Protein AF-A0A6A6JYK2-F1 (afdb_monomer)

Foldseek 3Di:
DDPPDFPLFAPVNLLVVVCVVVVHWDKDFDLVQWDCDPNFIKGQIFTWDDDPGDIDTHDGDIGGPLPDQEDAQADDDDPDPSLLVSLVSVQPHLHQYQARSVCCNVQPWQCVLVVVVVFFADDDCVPPPPVVCVVVVDDDDDGDDAPPLQQKKKFKAFLLATPDIWGWADDDPPDSDSDVVVPTATEDDDDDPLRRVVSNVSSVVCNVNRQGIWIWIAGPSHTRTIGRRRDDDQSRRCVHPVDSVSNVRVVRSVVCSVVRDD

Secondary structure (DSSP, 8-state):
--S---TTT-HHHHHHHHHHHTT---EEEEEEEEEEETTEEEEEEEEEEE-SS-EEEEEEEEEEGGG-SEEE--PPSP--HHHHHHHHHHTT--SEEES-HHHHHHS-TTTGGGG-TTTB-----TTTHHHHHHHH-S----------GGG-EEEEEE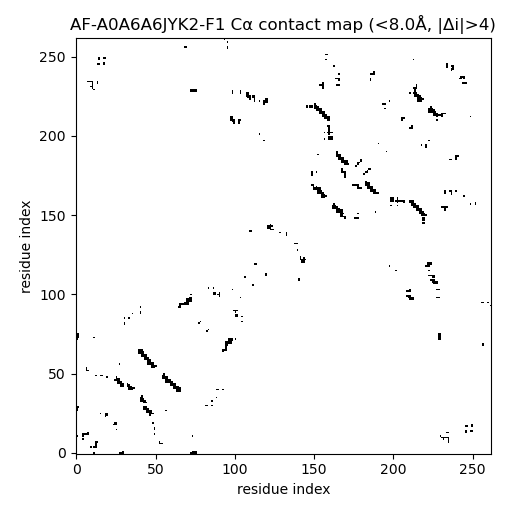TTEEEEEEEEE--STT-----GGGT-EEEE----HHHHHHHHHHHHHHHHHT--EEEEEEETTEEEEEE-SS---HHHHHHHHT--HHHHHHHHHHHHHHT---

Radius of gyration: 19.22 Å; Cα contacts (8 Å, |Δi|>4): 461; chains: 1; bounding box: 53×47×49 Å

Nearest PDB structures (foldseek):
  1gsa-assembly1_A  TM=9.017E-01  e=9.365E-20  Escherichia coli B
  1glv-assembly1_A  TM=8.693E-01  e=5.027E-17  Escherichia coli
  2glt-assembly1_A  TM=8.416E-01  e=3.345E-17  Escherichia coli B
  3vpc-assembly1_D  TM=7.225E-01  e=1.657E-08  Sulfurisphaera tokodaii
  5k2m-assembly1_A  TM=7.134E-01  e=3.223E-07  Thermococcus kodakarensis KOD1

pLDDT: mean 89.99, std 9.55, range [54.22, 98.5]

InterPro domains:
  IPR004215 Prokaryotic glutathione synthetase, N-terminal [PF02951] (4-105)
  IPR004218 Prokaryotic glutathione synthetase, ATP-binding [PF02955] (122-241)
  IPR016185 Pre-ATP-grasp domain superfamily [SSF52440] (4-107)

Organism: Hevea brasiliensis (NCBI:txid3981)

Structure (mmCIF, N/CA/C/O backbone):
data_AF-A0A6A6JYK2-F1
#
_entry.id   AF-A0A6A6JYK2-F1
#
loop_
_atom_site.group_PDB
_atom_site.id
_atom_site.type_symbol
_atom_site.label_atom_id
_atom_site.label_alt_id
_atom_site.label_comp_id
_atom_site.label_asym_id
_atom_site.label_entity_id
_atom_site.label_seq_id
_atom_site.pdbx_PDB_ins_code
_atom_site.Cartn_x
_atom_site.Cartn_y
_atom_site.Cartn_z
_atom_site.occupancy
_atom_site.B_iso_or_equiv
_atom_site.auth_seq_id
_atom_site.auth_comp_id
_atom_site.auth_asym_id
_atom_site.auth_atom_id
_atom_site.pdbx_PDB_model_num
ATOM 1 N N . MET A 1 1 ? 1.640 -1.272 12.202 1.00 63.28 1 MET A N 1
ATOM 2 C CA . MET A 1 1 ? 2.715 -0.284 11.988 1.00 63.28 1 MET A CA 1
ATOM 3 C C . MET A 1 1 ? 3.833 -0.633 12.953 1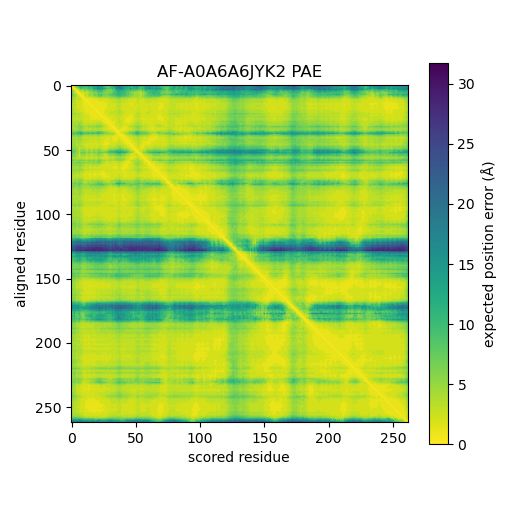.00 63.28 1 MET A C 1
ATOM 5 O O . MET A 1 1 ? 3.521 -1.081 14.053 1.00 63.28 1 MET A O 1
ATOM 9 N N . ASP A 1 2 ? 5.087 -0.516 12.528 1.00 63.19 2 ASP A N 1
ATOM 10 C CA . ASP A 1 2 ? 6.240 -0.910 13.350 1.00 63.19 2 ASP A CA 1
ATOM 11 C C . ASP A 1 2 ? 6.608 0.182 14.364 1.00 63.19 2 ASP A C 1
ATOM 13 O O . ASP A 1 2 ? 6.051 1.276 14.326 1.00 63.19 2 ASP A O 1
ATOM 17 N N . GLU A 1 3 ? 7.510 -0.118 15.300 1.00 57.09 3 GLU A N 1
ATOM 18 C CA . GLU A 1 3 ? 7.912 0.819 16.364 1.00 57.09 3 GLU A CA 1
ATOM 19 C C . GLU A 1 3 ? 8.820 1.946 15.856 1.00 57.09 3 GLU A C 1
ATOM 21 O O . GLU A 1 3 ? 8.802 3.045 16.404 1.00 57.09 3 GLU A O 1
ATOM 26 N N . ASP A 1 4 ? 9.544 1.701 14.764 1.00 66.12 4 ASP A N 1
ATOM 27 C CA . ASP A 1 4 ? 10.590 2.588 14.248 1.00 66.12 4 ASP A CA 1
ATOM 28 C C . ASP A 1 4 ? 10.064 3.591 13.208 1.00 66.12 4 ASP A C 1
ATOM 30 O O . ASP A 1 4 ? 10.704 3.849 12.188 1.00 66.12 4 ASP A O 1
ATOM 34 N N . VAL A 1 5 ? 8.868 4.145 13.431 1.00 72.44 5 VAL A N 1
ATOM 35 C CA . VAL A 1 5 ? 8.308 5.167 12.538 1.00 72.44 5 VAL A CA 1
ATOM 36 C C . VAL A 1 5 ? 9.005 6.503 12.753 1.00 72.44 5 VAL A C 1
ATOM 38 O O . VAL A 1 5 ? 9.006 7.054 13.854 1.00 72.44 5 VAL A O 1
ATOM 41 N N . VAL A 1 6 ? 9.547 7.059 11.672 1.00 75.88 6 VAL A N 1
ATOM 42 C CA . VAL A 1 6 ? 10.286 8.318 11.685 1.00 75.88 6 VAL A CA 1
ATOM 43 C C . VAL A 1 6 ? 9.441 9.429 11.063 1.00 75.88 6 VAL A C 1
ATOM 45 O O . VAL A 1 6 ? 9.070 9.397 9.883 1.00 75.88 6 VAL A O 1
ATOM 48 N N . VAL A 1 7 ? 9.165 10.461 11.864 1.00 79.38 7 VAL A N 1
ATOM 49 C CA . VAL A 1 7 ? 8.480 11.679 11.407 1.00 79.38 7 VAL A CA 1
ATOM 50 C C . VAL A 1 7 ? 9.254 12.301 10.243 1.00 79.38 7 VAL A C 1
ATOM 52 O O . VAL A 1 7 ? 10.481 12.394 10.259 1.00 79.38 7 VAL A O 1
ATOM 55 N N . GLY A 1 8 ? 8.533 12.665 9.183 1.00 77.25 8 GLY A N 1
ATOM 56 C CA . GLY A 1 8 ? 9.126 13.229 7.968 1.00 77.25 8 GLY A CA 1
ATOM 57 C C . GLY A 1 8 ? 9.812 12.223 7.036 1.00 77.25 8 GLY A C 1
ATOM 58 O O . GLY A 1 8 ? 10.351 12.646 6.016 1.00 77.25 8 GLY A O 1
ATOM 59 N N . ARG A 1 9 ? 9.787 10.914 7.331 1.00 80.50 9 ARG A N 1
ATOM 60 C CA . ARG A 1 9 ? 10.281 9.862 6.414 1.00 80.50 9 ARG A CA 1
ATOM 61 C C . ARG A 1 9 ? 9.245 8.789 6.095 1.00 80.50 9 ARG A C 1
ATOM 63 O O . ARG A 1 9 ? 9.305 8.185 5.028 1.00 80.50 9 ARG A O 1
ATOM 70 N N . ASP A 1 10 ? 8.280 8.574 6.982 1.00 86.00 10 ASP A N 1
ATOM 71 C CA . ASP A 1 10 ? 7.289 7.515 6.831 1.00 86.00 10 ASP A CA 1
ATOM 72 C C . ASP A 1 10 ? 5.945 8.014 6.298 1.00 86.00 10 ASP A C 1
ATOM 74 O O . ASP A 1 10 ? 5.303 8.896 6.870 1.00 86.00 10 ASP A O 1
ATOM 78 N N . ALA A 1 11 ? 5.458 7.370 5.233 1.00 89.88 11 ALA A N 1
ATOM 79 C CA . ALA A 1 11 ? 4.144 7.655 4.650 1.00 89.88 11 ALA A CA 1
ATOM 80 C C . ALA A 1 11 ? 2.997 7.454 5.655 1.00 89.88 11 ALA A C 1
ATOM 82 O O . ALA A 1 11 ? 2.002 8.170 5.599 1.00 89.88 11 ALA A O 1
ATOM 83 N N . SER A 1 12 ? 3.158 6.530 6.610 1.00 91.69 12 SER A N 1
ATOM 84 C CA . SER A 1 12 ? 2.193 6.328 7.694 1.00 91.69 12 SER A CA 1
ATOM 85 C C . SER A 1 12 ? 1.997 7.606 8.519 1.00 91.69 12 SER A C 1
ATOM 87 O O . SER A 1 12 ? 0.866 7.922 8.865 1.00 91.69 12 SER A O 1
ATOM 89 N N . VAL A 1 13 ? 3.064 8.375 8.776 1.00 92.25 13 VAL A N 1
ATOM 90 C CA . VAL A 1 13 ? 2.980 9.634 9.537 1.00 92.25 13 VAL A CA 1
ATOM 91 C C . VAL A 1 13 ? 2.165 10.667 8.773 1.00 92.25 13 VAL A C 1
ATOM 93 O O . VAL A 1 13 ? 1.263 11.254 9.353 1.00 92.25 13 VAL A O 1
ATOM 96 N N . LYS A 1 14 ? 2.408 10.829 7.465 1.00 93.38 14 LYS A N 1
ATOM 97 C CA . LYS A 1 14 ? 1.640 11.762 6.622 1.00 93.38 14 LYS A CA 1
ATOM 98 C C . LYS A 1 14 ? 0.152 11.428 6.592 1.00 93.38 14 LYS A C 1
ATOM 100 O O . LYS A 1 14 ? -0.687 12.318 6.684 1.00 93.38 14 LYS A O 1
ATOM 105 N N . LEU A 1 15 ? -0.178 10.139 6.511 1.00 95.38 15 LEU A N 1
ATOM 106 C CA . LEU A 1 15 ? -1.564 9.687 6.591 1.00 95.38 15 LEU A CA 1
ATOM 107 C C . LEU A 1 15 ? -2.175 9.992 7.967 1.00 95.38 15 LEU A C 1
ATOM 109 O O . LEU A 1 15 ? -3.304 10.461 8.021 1.00 95.38 15 LEU A O 1
ATOM 113 N N . ILE A 1 16 ? -1.450 9.782 9.068 1.00 95.06 16 ILE A N 1
ATOM 114 C CA . ILE A 1 16 ? -1.945 10.109 10.415 1.00 95.06 16 ILE A CA 1
ATOM 115 C C . ILE A 1 16 ? -2.146 11.622 10.575 1.00 95.06 16 ILE A C 1
ATOM 117 O O . ILE A 1 16 ? -3.206 12.039 11.027 1.00 95.06 16 ILE A O 1
ATOM 121 N N . GLU A 1 17 ? -1.174 12.446 10.176 1.00 94.56 17 GLU A N 1
ATOM 122 C CA . GLU A 1 17 ? -1.260 13.914 10.242 1.00 94.56 17 GLU A CA 1
ATOM 123 C C . GLU A 1 17 ? -2.510 14.435 9.526 1.00 94.56 17 GLU A C 1
ATOM 125 O O . GLU A 1 17 ? -3.267 15.235 10.080 1.00 94.56 17 GLU A O 1
ATOM 130 N N . GLU A 1 18 ? -2.758 13.947 8.310 1.00 96.75 18 GLU A N 1
ATOM 131 C CA . GLU A 1 18 ? -3.931 14.332 7.531 1.00 96.75 18 GLU A CA 1
ATOM 132 C C . GLU A 1 18 ? -5.237 13.855 8.179 1.00 96.75 18 GLU A C 1
ATOM 134 O O . GLU A 1 18 ? -6.211 14.607 8.200 1.00 96.75 18 GLU A O 1
ATOM 139 N N . ALA A 1 19 ? -5.255 12.659 8.777 1.00 96.94 19 ALA A N 1
ATOM 140 C CA . ALA A 1 19 ? -6.408 12.163 9.525 1.00 96.94 19 ALA A CA 1
ATOM 141 C C . ALA A 1 19 ? -6.756 13.090 10.699 1.00 96.94 19 ALA A C 1
ATOM 143 O O . ALA A 1 19 ? -7.901 13.513 10.861 1.00 96.94 19 ALA A O 1
ATOM 144 N N . GLN A 1 20 ? -5.742 13.468 11.483 1.00 95.00 20 GLN A N 1
ATOM 145 C CA . GLN A 1 20 ? -5.906 14.356 12.633 1.00 95.00 20 GLN A CA 1
ATOM 146 C C . GLN A 1 20 ? -6.347 15.756 12.203 1.00 95.00 20 GLN A C 1
ATOM 148 O O . GLN A 1 20 ? -7.203 16.359 12.847 1.00 95.00 20 GLN A O 1
ATOM 153 N N . ARG A 1 21 ? -5.834 16.258 11.072 1.00 96.12 21 ARG A N 1
ATOM 154 C CA . ARG A 1 21 ? -6.269 17.533 10.481 1.00 96.12 21 ARG A CA 1
ATOM 155 C C . ARG A 1 21 ? -7.752 17.520 10.089 1.00 96.12 21 ARG A C 1
ATOM 157 O O . ARG A 1 21 ? -8.391 18.572 10.107 1.00 96.12 21 ARG A O 1
ATOM 164 N N . ARG A 1 22 ? -8.296 16.355 9.726 1.00 97.38 22 ARG A N 1
ATOM 165 C CA . ARG A 1 22 ? -9.722 16.151 9.415 1.00 97.38 22 ARG A CA 1
ATOM 166 C C . ARG A 1 22 ? -10.593 15.915 10.650 1.00 97.38 22 ARG A C 1
ATOM 168 O O . ARG A 1 22 ? -11.811 15.905 10.522 1.00 97.38 22 ARG A O 1
ATOM 175 N N . GLY A 1 23 ? -9.990 15.795 11.833 1.00 96.31 23 GLY A N 1
ATOM 176 C CA . GLY A 1 23 ? -10.695 15.556 13.092 1.00 96.31 23 GLY A CA 1
ATOM 177 C C . GLY A 1 23 ? -10.941 14.081 13.405 1.00 96.31 23 GLY A C 1
ATOM 178 O O . GLY A 1 23 ? -11.708 13.794 14.318 1.00 96.31 23 GLY A O 1
ATOM 179 N N . HIS A 1 24 ? -10.298 13.157 12.684 1.00 96.56 24 HIS A N 1
ATOM 180 C CA . HIS A 1 24 ? -10.400 11.727 12.970 1.00 96.56 24 HIS A CA 1
ATOM 181 C C . HIS A 1 24 ? -9.618 11.362 14.229 1.00 96.56 24 HIS A C 1
ATOM 183 O O . HIS A 1 24 ? -8.492 11.827 14.443 1.00 96.56 24 HIS A O 1
ATOM 189 N N . GLU A 1 25 ? -10.193 10.476 15.037 1.00 95.25 25 GLU A N 1
ATOM 190 C CA . GLU A 1 25 ? -9.465 9.812 16.110 1.00 95.25 25 GLU A CA 1
ATOM 191 C C . GLU A 1 25 ? -8.613 8.692 15.521 1.00 95.25 25 GLU A C 1
ATOM 193 O O . GLU A 1 25 ? -9.071 7.891 14.706 1.00 95.25 25 GLU A O 1
ATOM 198 N N . VAL A 1 26 ? -7.344 8.649 15.914 1.00 95.50 26 VAL A N 1
ATOM 199 C CA . VAL A 1 26 ? -6.397 7.682 15.371 1.00 95.50 26 VAL A CA 1
ATOM 200 C C . VAL A 1 26 ? -5.826 6.859 16.510 1.00 95.50 26 VAL A C 1
ATOM 202 O O . VAL A 1 26 ? -5.353 7.392 17.519 1.00 95.50 26 VAL A O 1
ATOM 205 N N . PHE A 1 27 ? -5.834 5.547 16.307 1.00 95.00 27 PHE A N 1
ATOM 206 C CA . PHE A 1 27 ? -5.298 4.574 17.243 1.00 95.00 27 PHE A CA 1
ATOM 207 C C . PHE A 1 27 ? -4.162 3.786 16.597 1.00 95.00 27 PHE A C 1
ATOM 209 O O . PHE A 1 27 ? -4.187 3.454 15.411 1.00 95.00 27 PHE A O 1
ATOM 216 N N . PHE A 1 28 ? -3.165 3.456 17.404 1.00 93.31 28 PHE A N 1
ATOM 217 C CA . PHE A 1 28 ? -2.067 2.577 17.051 1.00 93.31 28 PHE A CA 1
ATOM 218 C C . PHE A 1 28 ? -2.166 1.290 17.862 1.00 93.31 28 PHE A C 1
ATOM 220 O O . PHE A 1 28 ? -2.292 1.332 19.083 1.00 93.31 28 PHE A O 1
ATOM 227 N N . TYR A 1 29 ? -2.040 0.149 17.194 1.00 92.44 29 TYR A N 1
ATOM 228 C CA . TYR A 1 29 ? -1.908 -1.149 17.844 1.00 92.44 29 TYR A CA 1
ATOM 229 C C . TYR A 1 29 ? -0.848 -1.996 17.136 1.00 92.44 29 TYR A C 1
ATOM 231 O O . TYR A 1 29 ? -0.464 -1.736 15.988 1.00 92.44 29 TYR A O 1
ATOM 239 N N . ARG A 1 30 ? -0.383 -3.035 17.832 1.00 90.44 30 ARG A N 1
ATOM 240 C CA . ARG A 1 30 ? 0.568 -4.022 17.306 1.00 90.44 30 ARG A CA 1
ATOM 241 C C . ARG A 1 30 ? -0.131 -5.367 17.108 1.00 90.44 30 ARG A C 1
ATOM 243 O O . ARG A 1 30 ? -0.978 -5.708 17.933 1.00 90.44 30 ARG A O 1
ATOM 250 N N . PRO A 1 31 ? 0.266 -6.183 16.113 1.00 89.88 31 PRO A N 1
ATOM 251 C CA . PRO A 1 31 ? -0.266 -7.538 15.954 1.00 89.88 31 PRO A CA 1
ATOM 252 C C . PRO A 1 31 ? -0.161 -8.390 17.228 1.00 89.88 31 PRO A C 1
ATOM 254 O O . PRO A 1 31 ? -1.080 -9.129 17.555 1.00 89.88 31 PRO A O 1
ATOM 257 N N . ALA A 1 32 ? 0.921 -8.233 18.000 1.00 89.56 32 ALA A N 1
ATOM 258 C CA . ALA A 1 32 ? 1.111 -8.919 19.282 1.00 89.56 32 ALA A CA 1
ATOM 259 C C . ALA A 1 32 ? 0.090 -8.524 20.371 1.00 89.56 32 ALA A C 1
ATOM 261 O O . ALA A 1 32 ? -0.059 -9.245 21.352 1.00 89.56 32 ALA A O 1
ATOM 262 N N . GLY A 1 33 ? -0.602 -7.393 20.208 1.00 89.75 33 GLY A N 1
ATOM 263 C CA . GLY A 1 33 ? -1.668 -6.932 21.097 1.00 89.75 33 GLY A CA 1
ATOM 264 C C . GLY A 1 33 ? -3.069 -7.379 20.671 1.00 89.75 33 GLY A C 1
ATOM 265 O O . GLY A 1 33 ? -4.032 -6.990 21.328 1.00 89.75 33 GLY A O 1
ATOM 266 N N . LEU A 1 34 ? -3.204 -8.147 19.581 1.00 93.75 34 LEU A N 1
ATOM 267 C CA . LEU A 1 34 ? -4.487 -8.679 19.124 1.00 93.75 34 LEU A CA 1
ATOM 268 C C . LEU A 1 34 ? -4.934 -9.860 19.984 1.00 93.75 34 LEU A C 1
ATOM 270 O O . LEU A 1 34 ? -4.164 -10.783 20.250 1.00 93.75 34 LEU A O 1
ATOM 274 N N . ALA A 1 35 ? -6.213 -9.877 20.342 1.00 94.44 35 ALA A N 1
ATOM 275 C CA . ALA A 1 35 ? -6.840 -11.021 20.984 1.00 94.44 35 ALA A CA 1
ATOM 276 C C . ALA A 1 35 ? -8.273 -11.203 20.483 1.00 94.44 35 ALA A C 1
ATOM 278 O O . ALA A 1 35 ? -9.012 -10.239 20.310 1.00 94.44 35 ALA A O 1
ATOM 279 N N . PHE A 1 36 ? -8.684 -12.455 20.292 1.00 93.38 36 PHE A N 1
ATOM 280 C CA . PHE A 1 36 ? -10.085 -12.795 20.066 1.00 93.38 36 PHE A CA 1
ATOM 281 C C . PHE A 1 36 ? -10.694 -13.251 21.392 1.00 93.38 36 PHE A C 1
ATOM 283 O O . PHE A 1 36 ? -10.233 -14.221 21.994 1.00 93.38 36 PHE A O 1
ATOM 290 N N . SER A 1 37 ? -11.694 -12.531 21.887 1.00 89.62 37 SER A N 1
ATOM 291 C CA . SER A 1 37 ? -12.247 -12.717 23.227 1.00 89.62 37 SER A CA 1
ATOM 292 C C . SER A 1 37 ? -13.754 -12.516 23.179 1.00 89.62 37 SER A C 1
ATOM 294 O O . SER A 1 37 ? -14.223 -11.509 22.669 1.00 89.62 37 SER A O 1
ATOM 296 N N . CYS A 1 38 ? -14.515 -13.490 23.686 1.00 87.81 38 CYS A N 1
ATOM 297 C CA . CYS A 1 38 ? -15.982 -13.427 23.751 1.00 87.81 38 CYS A CA 1
ATOM 298 C C . CYS A 1 38 ? -16.684 -13.139 22.406 1.00 87.81 38 CYS A C 1
ATOM 300 O O . CYS A 1 38 ? -17.754 -12.547 22.391 1.00 87.81 38 CYS A O 1
ATOM 302 N N . GLY A 1 39 ? -16.108 -13.585 21.283 1.00 90.00 39 GLY A N 1
ATOM 303 C CA . GLY A 1 39 ? -16.674 -13.355 19.947 1.00 90.00 39 GLY A CA 1
ATOM 304 C C . GLY A 1 39 ? -16.212 -12.060 19.276 1.00 90.00 39 GLY A C 1
ATOM 305 O O . GLY A 1 39 ? -16.522 -11.850 18.107 1.00 90.00 39 GLY A O 1
ATOM 306 N N . GLU A 1 40 ? -15.430 -11.236 19.970 1.00 94.56 40 GLU A N 1
ATOM 307 C CA . GLU A 1 40 ? -14.945 -9.951 19.478 1.00 94.56 40 GLU A CA 1
ATOM 308 C C . GLU A 1 40 ? -13.432 -9.974 19.272 1.00 94.56 40 GLU A C 1
ATOM 310 O O . GLU A 1 40 ? -12.677 -10.566 20.053 1.00 94.56 40 GLU A O 1
ATOM 315 N N . LEU A 1 41 ? -12.976 -9.300 18.216 1.00 96.81 41 LEU A N 1
ATOM 316 C CA . LEU A 1 41 ? -11.560 -9.047 18.005 1.00 96.81 41 LEU A CA 1
ATOM 317 C C . LEU A 1 41 ? -11.196 -7.711 18.650 1.00 96.81 41 LEU A C 1
ATOM 319 O O . LEU A 1 41 ? -11.677 -6.654 18.244 1.00 96.81 41 LEU A O 1
ATOM 323 N N . VAL A 1 42 ? -10.322 -7.774 19.644 1.00 96.88 42 VAL A N 1
ATOM 324 C CA . VAL A 1 42 ? -9.847 -6.619 20.401 1.00 96.88 42 VAL A CA 1
ATOM 325 C C . VAL A 1 42 ? -8.354 -6.415 20.186 1.00 96.88 42 VAL A C 1
ATOM 327 O O . VAL A 1 42 ? -7.621 -7.360 19.880 1.00 96.88 42 VAL A O 1
ATOM 330 N N . ALA A 1 43 ? -7.894 -5.190 20.410 1.00 95.75 43 ALA A N 1
ATOM 331 C CA . ALA A 1 43 ? -6.480 -4.864 20.452 1.00 95.75 43 ALA A CA 1
ATOM 332 C C . ALA A 1 43 ? -6.137 -4.052 21.698 1.00 95.75 43 ALA A C 1
ATOM 334 O O . ALA A 1 43 ? -6.900 -3.186 22.127 1.00 95.75 43 ALA A O 1
ATOM 335 N N . GLU A 1 44 ? -4.955 -4.293 22.250 1.00 95.50 44 GLU A N 1
ATOM 336 C CA . GLU A 1 44 ? -4.287 -3.291 23.069 1.00 95.50 44 GLU A CA 1
ATOM 337 C C . GLU A 1 44 ? -3.786 -2.161 22.156 1.00 95.50 44 GLU A C 1
ATOM 339 O O . GLU A 1 44 ? -2.933 -2.380 21.290 1.00 95.50 44 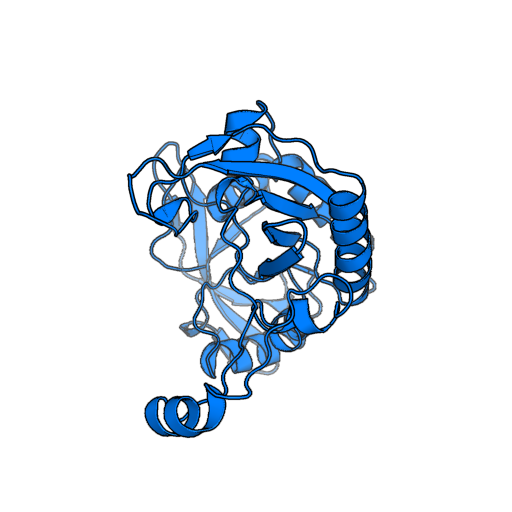GLU A O 1
ATOM 344 N N . ALA A 1 45 ? -4.353 -0.969 22.327 1.00 94.50 45 ALA A N 1
ATOM 345 C CA . ALA A 1 45 ? -4.154 0.174 21.451 1.00 94.50 45 ALA A CA 1
ATOM 346 C C . ALA A 1 45 ? -3.793 1.443 22.234 1.00 94.50 45 ALA A C 1
ATOM 348 O O . ALA A 1 45 ? -3.993 1.540 23.446 1.00 94.50 45 ALA A O 1
ATOM 349 N N . PHE A 1 46 ? -3.253 2.417 21.513 1.00 94.62 46 PHE A N 1
ATOM 350 C CA . PHE A 1 46 ? -2.831 3.715 22.023 1.00 94.62 46 PHE A CA 1
ATOM 351 C C . PHE A 1 46 ? -3.394 4.811 21.128 1.00 94.62 46 PHE A C 1
ATOM 353 O O . PHE A 1 46 ? -3.333 4.692 19.904 1.00 94.62 46 PHE A O 1
ATOM 360 N N . SER A 1 47 ? -3.868 5.901 21.716 1.00 94.12 47 SER A N 1
ATOM 361 C CA . SER A 1 47 ? -4.149 7.127 20.970 1.00 94.12 47 SER A CA 1
ATOM 362 C C . SER A 1 47 ? -2.842 7.693 20.423 1.00 94.12 47 SER A C 1
ATOM 364 O O . SER A 1 47 ? -1.856 7.802 21.156 1.00 94.12 47 SER A O 1
ATOM 366 N N . ILE A 1 48 ? -2.813 8.071 19.147 1.00 92.31 48 ILE A N 1
ATOM 367 C CA . ILE A 1 48 ? -1.615 8.641 18.520 1.00 92.31 48 ILE A CA 1
ATOM 368 C C . ILE A 1 48 ? -1.761 10.149 18.328 1.00 92.31 48 ILE A C 1
ATOM 370 O O . ILE A 1 48 ? -2.819 10.644 17.940 1.00 92.31 48 ILE A O 1
ATOM 374 N N . ARG A 1 49 ? -0.690 10.906 18.577 1.00 89.56 49 ARG A N 1
ATOM 375 C CA . ARG A 1 49 ? -0.598 12.316 18.172 1.00 89.56 49 ARG A CA 1
ATOM 376 C C . ARG A 1 49 ? 0.726 12.587 17.493 1.00 89.56 49 ARG A C 1
ATOM 378 O O . ARG A 1 49 ? 1.774 12.225 18.026 1.00 89.56 49 ARG A O 1
ATOM 385 N N . VAL A 1 50 ? 0.664 13.237 16.337 1.00 88.81 50 VAL A N 1
ATOM 386 C CA . VAL A 1 50 ? 1.847 13.694 15.612 1.00 88.81 50 VAL A CA 1
ATOM 387 C C . VAL A 1 50 ? 2.056 15.179 15.903 1.00 88.81 50 VAL A C 1
ATOM 389 O O . VAL A 1 50 ? 1.184 16.009 15.650 1.00 88.81 50 VAL A O 1
ATOM 392 N N . GLY A 1 51 ? 3.197 15.499 16.509 1.00 81.88 51 GLY A N 1
ATOM 393 C CA . GLY A 1 51 ? 3.722 16.857 16.633 1.00 81.88 51 GLY A CA 1
ATOM 394 C C . GLY A 1 51 ? 4.699 17.174 15.498 1.00 81.88 51 GLY A C 1
ATOM 395 O O . GLY A 1 51 ? 4.910 16.356 14.611 1.00 81.88 51 GLY A O 1
ATOM 396 N N . ALA A 1 52 ? 5.333 18.349 15.542 1.00 79.12 52 ALA A N 1
ATOM 397 C CA . ALA A 1 52 ? 6.225 18.806 14.468 1.00 79.12 52 ALA A CA 1
ATOM 398 C C . ALA A 1 52 ? 7.376 17.827 14.157 1.00 79.12 52 ALA A C 1
ATOM 400 O O . ALA A 1 52 ? 7.628 17.537 12.993 1.00 79.12 52 ALA A O 1
ATOM 401 N N . ASP A 1 53 ? 8.023 17.286 15.196 1.00 78.81 53 ASP A N 1
ATOM 402 C CA . ASP A 1 53 ? 9.199 16.409 15.069 1.00 78.81 53 ASP A CA 1
ATOM 403 C C . ASP A 1 53 ? 9.048 15.090 15.844 1.00 78.81 53 ASP A C 1
ATOM 405 O O . ASP A 1 53 ? 10.016 14.355 16.045 1.00 78.81 53 ASP A O 1
ATOM 409 N N . SER A 1 54 ? 7.848 14.787 16.345 1.00 83.88 54 SER A N 1
ATOM 410 C CA . SER A 1 54 ? 7.631 13.619 17.197 1.00 83.88 54 SER A CA 1
ATOM 411 C C . SER A 1 54 ? 6.263 12.985 17.002 1.00 83.88 54 SER A C 1
ATOM 413 O O . SER A 1 54 ? 5.285 13.627 16.630 1.00 83.88 54 SER A O 1
ATOM 415 N N . LEU A 1 55 ? 6.211 11.688 17.277 1.00 87.56 55 LEU A N 1
ATOM 416 C CA . LEU A 1 55 ? 5.001 10.885 17.296 1.00 87.56 55 LEU A CA 1
ATOM 417 C C . LEU A 1 55 ? 4.870 10.320 18.707 1.00 87.56 55 LEU A C 1
ATOM 419 O O . LEU A 1 55 ? 5.759 9.619 19.187 1.00 87.56 55 LEU A O 1
ATOM 423 N N . GLY A 1 56 ? 3.785 10.680 19.388 1.00 89.56 56 GLY A N 1
ATOM 424 C CA . GLY A 1 56 ? 3.499 10.249 20.750 1.00 89.56 56 GLY A CA 1
ATOM 425 C C . GLY A 1 56 ? 2.368 9.228 20.793 1.00 89.56 56 GLY A C 1
ATOM 426 O O . GLY A 1 56 ? 1.361 9.382 20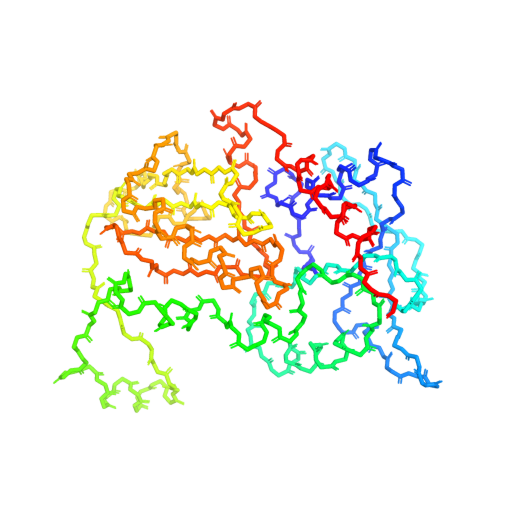.098 1.00 89.56 56 GLY A O 1
ATOM 427 N N . LEU A 1 57 ? 2.537 8.208 21.635 1.00 91.06 57 LEU A N 1
ATOM 428 C CA . LEU A 1 57 ? 1.506 7.234 21.985 1.00 91.06 57 LEU A CA 1
ATOM 429 C C . LEU A 1 57 ? 0.984 7.543 23.391 1.00 91.06 57 LEU A C 1
ATOM 431 O O . LEU A 1 57 ? 1.769 7.695 24.328 1.00 91.06 57 LEU A O 1
ATOM 435 N N . TYR A 1 58 ? -0.334 7.626 23.529 1.00 89.75 58 TYR A N 1
ATOM 436 C CA . TYR A 1 58 ? -1.031 8.025 24.751 1.00 89.75 58 TYR A CA 1
ATOM 437 C C . TYR A 1 58 ? -2.170 7.053 25.065 1.00 89.75 58 TYR A C 1
ATOM 439 O O . TYR A 1 58 ? -2.521 6.217 24.235 1.00 89.75 58 TYR A O 1
ATOM 447 N N . ASP A 1 59 ? -2.741 7.180 26.264 1.00 91.19 59 ASP A N 1
ATOM 448 C CA . ASP A 1 59 ? -4.031 6.588 26.642 1.00 91.19 59 ASP A CA 1
ATOM 449 C C . ASP A 1 59 ? -4.173 5.109 26.256 1.00 91.19 59 ASP A C 1
ATOM 451 O O . ASP A 1 59 ? -5.049 4.714 25.490 1.00 91.19 59 ASP A O 1
ATOM 455 N N . LYS A 1 60 ? -3.264 4.282 26.783 1.00 93.31 60 LYS A N 1
ATOM 456 C CA . LYS A 1 60 ? -3.268 2.837 26.552 1.00 93.31 60 LYS A CA 1
ATOM 457 C C . LYS A 1 60 ? -4.615 2.235 26.966 1.00 93.31 60 LYS A C 1
ATOM 459 O O . LYS A 1 60 ? -4.969 2.275 28.145 1.00 93.31 60 LYS A O 1
ATOM 464 N N . ALA A 1 61 ? -5.321 1.628 26.020 1.00 92.69 61 ALA A N 1
ATOM 465 C CA . ALA A 1 61 ? -6.650 1.073 26.235 1.00 92.69 61 ALA A CA 1
ATOM 466 C C . ALA A 1 61 ? -6.863 -0.225 25.447 1.00 92.69 61 ALA A C 1
ATOM 468 O O . ALA A 1 61 ? -6.141 -0.545 24.503 1.00 92.69 61 ALA A O 1
ATOM 469 N N . ARG A 1 62 ? -7.881 -0.987 25.850 1.00 94.69 62 ARG A N 1
ATOM 470 C CA . ARG A 1 62 ? -8.373 -2.135 25.086 1.00 94.69 62 ARG A CA 1
ATOM 471 C C . ARG A 1 62 ? -9.485 -1.649 24.163 1.00 94.69 62 ARG A C 1
ATOM 473 O O . ARG A 1 62 ? -10.501 -1.170 24.651 1.00 94.69 62 ARG A O 1
ATOM 480 N N . LEU A 1 63 ? -9.281 -1.792 22.860 1.00 95.06 63 LEU A N 1
ATOM 481 C CA . LEU A 1 63 ? -10.182 -1.312 21.818 1.00 95.06 63 LEU A CA 1
ATOM 482 C C . LEU A 1 63 ? -10.855 -2.490 21.110 1.00 95.06 63 LEU A C 1
ATOM 484 O O . LEU A 1 63 ? -10.175 -3.456 20.755 1.00 95.06 63 LEU A O 1
ATOM 488 N N . SER A 1 64 ? -12.167 -2.408 20.887 1.00 96.06 64 SER A N 1
ATOM 489 C CA . SER A 1 64 ? -12.875 -3.333 20.000 1.00 96.06 64 SER A CA 1
ATOM 490 C C . SER A 1 64 ? -12.628 -2.918 18.556 1.00 96.06 64 SER A C 1
ATOM 492 O O . SER A 1 64 ? -13.008 -1.828 18.136 1.00 96.06 64 SER A O 1
ATOM 494 N N . LEU A 1 65 ? -11.964 -3.772 17.776 1.00 96.31 65 LEU A N 1
ATOM 495 C CA . LEU A 1 65 ? -11.614 -3.417 16.400 1.00 96.31 65 LEU A CA 1
ATOM 496 C C . LEU A 1 65 ? -12.826 -3.394 15.471 1.00 96.31 65 LEU A C 1
ATOM 498 O O . LEU A 1 65 ? -12.735 -2.798 14.408 1.00 96.31 65 LEU A O 1
ATOM 502 N N . GLY A 1 66 ? -13.938 -4.028 15.854 1.00 95.62 66 GLY A N 1
ATOM 503 C CA . GLY A 1 66 ? -15.184 -4.008 15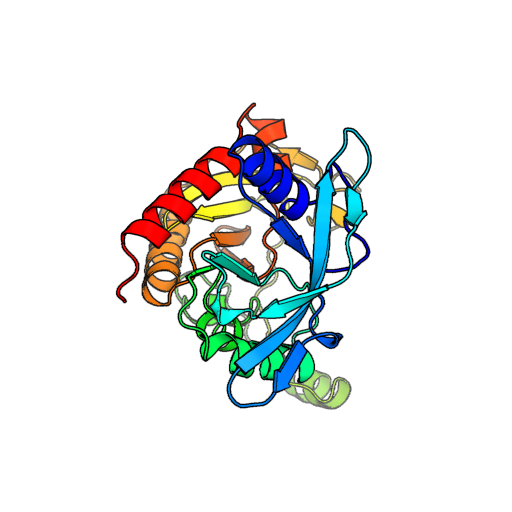.086 1.00 95.62 66 GLY A CA 1
ATOM 504 C C . GLY A 1 66 ? -15.958 -2.691 15.168 1.00 95.62 66 GLY A C 1
ATOM 505 O O . GLY A 1 66 ? -16.870 -2.497 14.374 1.00 95.62 66 GLY A O 1
ATOM 506 N N . GLU A 1 67 ? -15.601 -1.805 16.100 1.00 94.56 67 GLU A N 1
ATOM 507 C CA . GLU A 1 67 ? -16.237 -0.491 16.288 1.00 94.56 67 GLU A CA 1
ATOM 508 C C . GLU A 1 67 ? -15.553 0.622 15.481 1.00 94.56 67 GLU A C 1
ATOM 510 O O . GLU A 1 67 ? -16.022 1.755 15.465 1.00 94.56 67 GLU A O 1
ATOM 515 N N . LEU A 1 68 ? -14.435 0.311 14.822 1.00 96.25 68 LEU A N 1
ATOM 516 C CA . LEU A 1 68 ? -13.698 1.256 13.992 1.00 96.25 68 LEU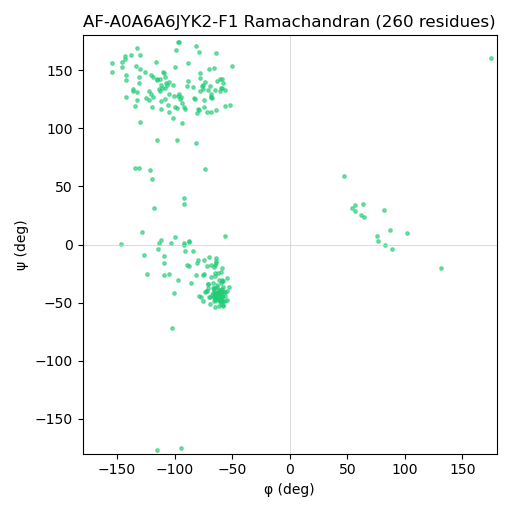 A CA 1
ATOM 517 C C . LEU A 1 68 ? -14.374 1.459 12.634 1.00 96.25 68 LEU A C 1
ATOM 519 O O . LEU A 1 68 ? -14.883 0.513 12.038 1.00 96.25 68 LEU A O 1
ATOM 523 N N . ASP A 1 69 ? -14.261 2.665 12.083 1.00 97.00 69 ASP A N 1
ATOM 524 C CA . ASP A 1 69 ? -14.703 2.945 10.714 1.00 97.00 69 ASP A CA 1
ATOM 525 C C . ASP A 1 69 ? -13.711 2.410 9.669 1.00 97.00 69 ASP A C 1
ATOM 527 O O . ASP A 1 69 ? -14.091 1.773 8.681 1.00 97.00 69 ASP A O 1
ATOM 531 N N . ILE A 1 70 ? -12.413 2.653 9.896 1.00 97.62 70 ILE A N 1
ATOM 532 C CA . ILE A 1 70 ? -11.322 2.317 8.974 1.00 97.62 70 ILE A CA 1
ATOM 533 C C . ILE A 1 70 ? -10.154 1.698 9.748 1.00 97.62 70 ILE A C 1
ATOM 535 O O . ILE A 1 70 ? -9.708 2.238 10.759 1.00 97.62 70 ILE A O 1
ATOM 539 N N . LEU A 1 71 ? -9.602 0.592 9.239 1.00 96.75 71 LEU A N 1
ATOM 540 C CA . LEU A 1 71 ? -8.424 -0.069 9.798 1.00 96.75 71 LEU A CA 1
ATOM 541 C C . LEU A 1 71 ? -7.331 -0.227 8.740 1.00 96.75 71 LEU A C 1
ATOM 543 O O . LEU A 1 71 ? -7.533 -0.832 7.688 1.00 96.75 71 LEU A O 1
ATOM 547 N N . PHE A 1 72 ? -6.130 0.258 9.056 1.00 95.62 72 PHE A N 1
ATOM 548 C CA . PHE A 1 72 ? -4.966 0.166 8.178 1.00 95.62 72 PHE A CA 1
ATOM 549 C C . PHE A 1 72 ? -4.076 -1.035 8.519 1.00 95.62 72 PHE A C 1
ATOM 551 O O . PHE A 1 72 ? -3.620 -1.178 9.656 1.00 95.62 72 PHE A O 1
ATOM 558 N N . VAL A 1 73 ? -3.725 -1.848 7.518 1.00 91.81 73 VAL A N 1
ATOM 559 C CA . VAL A 1 73 ? -2.716 -2.912 7.655 1.00 91.81 73 VAL A CA 1
ATOM 560 C C . VAL A 1 73 ? -1.373 -2.412 7.130 1.00 91.81 73 VAL A C 1
ATOM 562 O O . VAL A 1 73 ? -1.052 -2.541 5.957 1.00 91.81 73 VAL A O 1
ATOM 565 N N . ARG A 1 74 ? -0.582 -1.820 8.030 1.00 90.31 74 ARG A N 1
ATOM 566 C CA . ARG A 1 74 ? 0.715 -1.176 7.729 1.00 90.31 74 ARG A CA 1
ATOM 567 C C . ARG A 1 74 ? 1.892 -1.848 8.448 1.00 90.31 74 ARG A C 1
ATOM 569 O O . ARG A 1 74 ? 2.801 -1.168 8.915 1.00 90.31 74 ARG A O 1
ATOM 576 N N . GLN A 1 75 ? 1.814 -3.155 8.689 1.00 83.62 75 GLN A N 1
ATOM 577 C CA . GLN A 1 75 ? 2.947 -3.937 9.202 1.00 83.62 75 GLN A CA 1
ATOM 578 C C . GLN A 1 75 ? 3.992 -4.057 8.083 1.00 83.62 75 GLN A C 1
ATOM 580 O O . GLN A 1 75 ? 3.605 -4.339 6.948 1.00 83.62 75 GLN A O 1
ATOM 585 N N . ASN A 1 76 ? 5.275 -3.813 8.366 1.00 78.31 76 ASN A N 1
ATOM 586 C CA . ASN A 1 76 ? 6.315 -4.092 7.372 1.00 78.31 76 ASN A CA 1
ATOM 587 C C . ASN A 1 76 ? 6.633 -5.605 7.345 1.00 78.31 76 ASN A C 1
ATOM 589 O O . ASN A 1 76 ? 6.253 -6.329 8.267 1.00 78.31 76 ASN A O 1
ATOM 593 N N . PRO A 1 77 ? 7.332 -6.106 6.310 1.00 72.88 77 PRO A N 1
ATOM 594 C CA . PRO A 1 77 ? 7.832 -7.481 6.287 1.00 72.88 77 PRO A CA 1
ATOM 595 C C . PRO A 1 77 ? 8.610 -7.858 7.569 1.00 72.88 77 PRO A C 1
ATOM 597 O O . PRO A 1 77 ? 9.222 -6.981 8.182 1.00 72.88 77 PRO A O 1
ATOM 600 N N . PRO A 1 78 ? 8.655 -9.150 7.951 1.00 83.06 78 PRO A N 1
ATOM 601 C CA . PRO A 1 78 ? 8.460 -10.317 7.086 1.00 83.06 78 PRO A CA 1
ATOM 602 C C . PRO A 1 78 ? 7.005 -10.787 6.929 1.00 83.06 78 PRO A C 1
ATOM 604 O O . PRO A 1 78 ? 6.156 -10.584 7.789 1.00 83.06 78 PRO A O 1
ATOM 607 N N . PHE A 1 79 ? 6.740 -11.481 5.818 1.00 85.75 79 PHE A N 1
ATOM 608 C CA . PHE A 1 79 ? 5.513 -12.253 5.611 1.00 85.75 79 PHE A CA 1
ATOM 609 C C . PHE A 1 79 ? 5.656 -13.616 6.304 1.00 85.75 79 PHE A C 1
ATOM 611 O O . PHE A 1 79 ? 6.136 -14.580 5.710 1.00 85.75 79 PHE A O 1
ATOM 618 N N . ASP A 1 80 ? 5.309 -13.678 7.585 1.00 89.69 80 ASP A N 1
ATOM 619 C CA . ASP A 1 80 ? 5.442 -14.873 8.422 1.00 89.69 80 ASP A CA 1
ATOM 620 C C . ASP A 1 80 ? 4.080 -15.416 8.898 1.00 89.69 80 ASP A C 1
ATOM 622 O O . ASP A 1 80 ? 3.009 -14.920 8.537 1.00 89.69 80 ASP A O 1
ATOM 626 N N . MET A 1 81 ? 4.099 -16.466 9.724 1.00 91.12 81 MET A N 1
ATOM 627 C CA . MET A 1 81 ? 2.866 -17.045 10.264 1.00 91.12 81 MET A CA 1
ATOM 628 C C . MET A 1 81 ? 2.105 -16.088 11.188 1.00 91.12 81 MET A C 1
ATOM 630 O O . MET A 1 81 ? 0.881 -16.204 11.282 1.00 91.12 81 MET A O 1
ATOM 634 N N . GLN A 1 82 ? 2.780 -15.141 11.848 1.00 90.75 82 GLN A N 1
ATOM 635 C CA . GLN A 1 82 ? 2.112 -14.129 12.663 1.00 90.75 82 GLN A CA 1
ATOM 636 C C . GLN A 1 82 ? 1.347 -13.150 11.768 1.00 90.75 82 GLN A C 1
ATOM 638 O O . GLN A 1 82 ? 0.175 -12.874 12.037 1.00 90.75 82 GLN A O 1
ATOM 643 N N . TYR A 1 83 ? 1.964 -12.685 10.681 1.00 91.50 83 TYR A N 1
ATOM 644 C CA . TYR A 1 83 ? 1.326 -11.863 9.659 1.00 91.50 83 TYR A CA 1
ATOM 645 C C . TYR A 1 83 ? 0.114 -12.588 9.061 1.00 91.50 83 TYR A C 1
ATOM 647 O O . TYR A 1 83 ? -1.003 -12.070 9.094 1.00 91.50 83 TYR A O 1
ATOM 655 N N . VAL A 1 84 ? 0.293 -13.832 8.601 1.00 93.50 84 VAL A N 1
ATOM 656 C CA . VAL A 1 84 ? -0.791 -14.638 8.017 1.00 93.50 84 VAL A CA 1
ATOM 657 C C . VAL A 1 84 ? -1.942 -14.809 9.010 1.00 93.50 84 VAL A C 1
ATOM 659 O O . VAL A 1 84 ? -3.091 -14.527 8.669 1.00 93.50 84 VAL A O 1
ATOM 662 N N . THR A 1 85 ? -1.655 -15.191 10.255 1.00 94.19 85 THR A N 1
ATOM 663 C CA . THR A 1 85 ? -2.681 -15.352 11.301 1.00 94.19 85 THR A CA 1
ATOM 664 C C . THR A 1 85 ? -3.403 -14.036 11.585 1.00 94.19 85 THR A C 1
ATOM 666 O O . THR A 1 85 ? -4.628 -14.013 11.683 1.00 94.19 85 THR A O 1
ATOM 669 N N . THR A 1 86 ? -2.666 -12.925 11.640 1.00 94.31 86 THR A N 1
ATOM 670 C CA . THR A 1 86 ? -3.234 -11.583 11.818 1.00 94.31 86 THR A CA 1
ATOM 671 C C . THR A 1 86 ? -4.221 -11.255 10.703 1.00 94.31 86 THR A C 1
ATOM 673 O O . THR A 1 86 ? -5.332 -10.810 10.985 1.00 94.31 86 THR A O 1
ATOM 676 N N . THR A 1 87 ? -3.884 -11.548 9.443 1.00 95.75 87 THR A N 1
ATOM 677 C CA . THR A 1 87 ? -4.817 -11.301 8.334 1.00 95.75 87 THR A CA 1
ATOM 678 C C . THR A 1 87 ? -6.103 -12.129 8.430 1.00 95.75 87 THR A C 1
ATOM 680 O O . THR A 1 87 ? -7.171 -11.606 8.125 1.00 95.75 87 THR A O 1
ATOM 683 N N . TYR A 1 88 ? -6.036 -13.379 8.906 1.00 96.31 88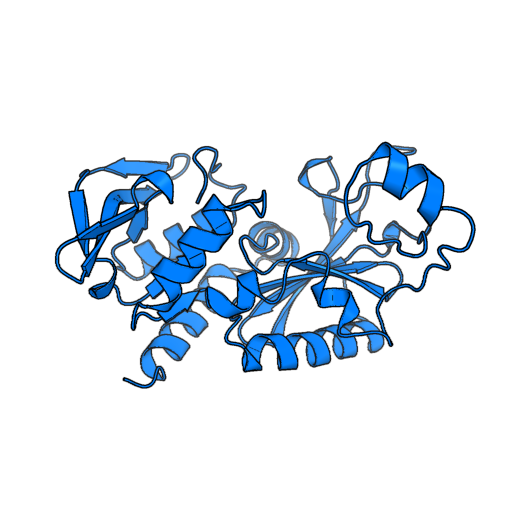 TYR A N 1
ATOM 684 C CA . TYR A 1 88 ? -7.216 -14.232 9.128 1.00 96.31 88 TYR A CA 1
ATOM 685 C C . TYR A 1 88 ? -8.118 -13.757 10.277 1.00 96.31 88 TYR A C 1
ATOM 687 O O . TYR A 1 88 ? -9.321 -14.039 10.292 1.00 96.31 88 TYR A O 1
ATOM 695 N N . LEU A 1 89 ? -7.548 -13.065 11.263 1.00 95.56 89 LEU A N 1
ATOM 696 C CA . LEU A 1 89 ? -8.324 -12.421 12.318 1.00 95.56 89 LEU A CA 1
ATOM 697 C C . LEU A 1 89 ? -8.998 -11.157 11.782 1.00 95.56 89 LEU A C 1
ATOM 699 O O . LEU A 1 89 ? -10.203 -10.994 11.948 1.00 95.56 89 LEU A O 1
ATOM 703 N N . LEU A 1 90 ? -8.240 -10.300 11.095 1.00 96.00 90 LEU A N 1
ATOM 704 C CA . LEU A 1 90 ? -8.738 -9.025 10.582 1.00 96.00 90 LEU A CA 1
ATOM 705 C C . LEU A 1 90 ? -9.789 -9.188 9.475 1.00 96.00 90 LEU A C 1
ATOM 707 O O . LEU A 1 90 ? -10.720 -8.394 9.423 1.00 96.00 90 LEU A O 1
ATOM 711 N N . GLU A 1 91 ? -9.706 -10.223 8.629 1.00 95.44 91 GLU A N 1
ATOM 712 C CA . GLU A 1 91 ? -10.720 -10.475 7.584 1.00 95.44 91 GLU A CA 1
ATOM 713 C C . GLU A 1 91 ? -12.120 -10.795 8.140 1.00 95.44 91 GLU A C 1
ATOM 715 O O . GLU A 1 91 ? -13.083 -10.829 7.379 1.00 95.44 91 GLU A O 1
ATOM 720 N N . ARG A 1 92 ? -12.247 -11.045 9.452 1.00 93.75 92 ARG A N 1
ATOM 721 C CA . ARG A 1 92 ? -13.535 -11.276 10.126 1.00 93.75 92 ARG A CA 1
ATOM 722 C C . ARG A 1 92 ? -14.278 -9.987 10.456 1.00 93.75 92 ARG A C 1
ATOM 724 O O . ARG A 1 92 ? -15.453 -10.048 10.808 1.00 93.75 92 ARG A O 1
ATOM 731 N N . LEU A 1 93 ? -13.589 -8.850 10.419 1.00 94.75 93 LEU A N 1
ATOM 732 C CA . LEU A 1 93 ? -14.166 -7.558 10.756 1.00 94.75 93 LEU A CA 1
ATOM 733 C C . LEU A 1 93 ? -15.006 -7.028 9.598 1.00 94.75 93 LEU A C 1
ATOM 735 O O . LEU A 1 93 ? -14.615 -7.121 8.437 1.00 94.75 93 LEU A O 1
ATOM 739 N N . ASN A 1 94 ? -16.117 -6.374 9.929 1.00 93.38 94 ASN A N 1
ATOM 740 C CA . ASN A 1 94 ? -16.926 -5.638 8.962 1.00 93.38 94 ASN A CA 1
ATOM 741 C C . ASN A 1 94 ? -16.512 -4.156 8.850 1.00 93.38 94 ASN A C 1
ATOM 743 O O . ASN A 1 94 ? -17.344 -3.274 8.646 1.00 93.38 94 ASN A O 1
ATOM 747 N N . VAL A 1 95 ? -15.216 -3.889 8.988 1.00 95.56 95 VAL A N 1
ATOM 748 C CA . VAL A 1 95 ? -14.601 -2.552 8.978 1.00 95.56 95 VAL A CA 1
ATOM 749 C C . VAL A 1 95 ? -14.001 -2.270 7.602 1.00 95.56 95 VAL A C 1
ATOM 751 O O . VAL A 1 95 ? -13.646 -3.208 6.882 1.00 95.56 95 VAL A O 1
ATOM 754 N N . LEU A 1 96 ? -13.891 -1.002 7.185 1.00 97.12 96 LEU A N 1
ATOM 755 C CA . LEU A 1 96 ? -13.163 -0.693 5.954 1.00 97.12 96 LEU A CA 1
ATOM 756 C C . LEU A 1 96 ? -11.669 -0.970 6.154 1.00 97.12 96 LEU A C 1
ATOM 758 O O . LEU A 1 96 ? -10.985 -0.277 6.903 1.00 97.12 96 LEU A O 1
ATOM 762 N N . MET A 1 97 ? -11.145 -1.961 5.441 1.00 96.44 97 MET A N 1
ATOM 763 C CA . MET A 1 97 ? -9.739 -2.337 5.534 1.00 96.44 97 MET A CA 1
ATOM 764 C C . MET A 1 97 ? -8.895 -1.648 4.456 1.00 96.44 97 MET A C 1
ATOM 766 O O . MET A 1 97 ? -9.166 -1.787 3.262 1.00 96.44 97 MET A O 1
ATOM 770 N N . VAL A 1 98 ? -7.819 -0.976 4.866 1.00 96.62 98 VAL A N 1
ATOM 771 C CA . VAL A 1 98 ? -6.816 -0.366 3.979 1.00 96.62 98 VAL A CA 1
ATOM 772 C C . VAL A 1 98 ? -5.470 -1.079 4.183 1.00 96.62 98 VAL A C 1
ATOM 774 O O . VAL A 1 98 ? -4.676 -0.716 5.047 1.00 96.62 98 VAL A O 1
ATOM 777 N N . ASN A 1 99 ? -5.143 -2.142 3.452 1.00 96.00 99 ASN A N 1
ATOM 778 C CA . ASN A 1 99 ? -5.929 -2.850 2.434 1.00 96.00 99 ASN A CA 1
ATOM 779 C C . ASN A 1 99 ? -6.635 -4.094 2.995 1.00 96.00 99 ASN A C 1
ATOM 781 O O . ASN A 1 99 ? -6.384 -4.499 4.130 1.00 96.00 99 ASN A O 1
ATOM 785 N N . ASN A 1 100 ? -7.475 -4.732 2.170 1.00 96.50 100 ASN A N 1
ATOM 786 C CA . ASN A 1 100 ? -8.133 -6.002 2.487 1.00 96.50 100 ASN A CA 1
ATOM 787 C C . ASN A 1 100 ? -7.119 -7.087 2.946 1.00 96.50 100 ASN A C 1
ATOM 789 O O . ASN A 1 100 ? -6.262 -7.481 2.147 1.00 96.50 100 ASN A O 1
ATOM 793 N N . PRO A 1 101 ? -7.237 -7.632 4.179 1.00 95.88 101 PRO A N 1
ATOM 794 C CA . PRO A 1 101 ? -6.325 -8.635 4.736 1.00 95.88 101 PRO A CA 1
ATOM 795 C C . PRO A 1 101 ? -6.210 -9.916 3.918 1.00 95.88 101 PRO A C 1
ATOM 797 O O . PRO A 1 101 ? -5.130 -10.496 3.809 1.00 95.88 101 PRO A O 1
ATOM 800 N N . LYS A 1 102 ? -7.314 -10.361 3.315 1.00 96.38 102 LYS A N 1
ATOM 801 C CA . LYS A 1 102 ? -7.291 -11.527 2.435 1.00 96.38 102 LYS A CA 1
ATOM 802 C C . LYS A 1 102 ? -6.492 -11.230 1.172 1.00 96.38 102 LYS A C 1
ATOM 804 O O . LYS A 1 102 ? -5.675 -12.044 0.758 1.00 96.38 102 LYS A O 1
ATOM 809 N N . ALA A 1 103 ? -6.691 -10.053 0.586 1.00 95.88 103 ALA A N 1
ATOM 810 C CA . ALA A 1 103 ? -6.021 -9.681 -0.650 1.00 95.88 103 ALA A CA 1
ATOM 811 C C . ALA A 1 103 ? -4.509 -9.542 -0.463 1.00 95.88 103 ALA A C 1
ATOM 813 O O . ALA A 1 103 ? -3.769 -10.101 -1.262 1.00 95.88 103 ALA A O 1
ATOM 814 N N . ILE A 1 104 ? -4.051 -8.872 0.599 1.00 94.62 104 ILE A N 1
ATOM 815 C CA . ILE A 1 104 ? -2.612 -8.737 0.893 1.00 94.62 104 ILE A CA 1
ATOM 816 C C . ILE A 1 104 ? -1.947 -10.095 1.165 1.00 94.62 104 ILE A C 1
ATOM 818 O O . ILE A 1 104 ? -0.811 -10.313 0.753 1.00 94.62 104 ILE A O 1
ATOM 822 N N . ARG A 1 105 ? -2.662 -11.035 1.802 1.00 94.81 105 ARG A N 1
ATOM 823 C CA . ARG A 1 105 ? -2.181 -12.403 2.033 1.00 94.81 105 ARG A CA 1
ATOM 824 C C . ARG A 1 105 ? -2.081 -13.206 0.737 1.00 94.81 105 ARG A C 1
ATOM 826 O O . ARG A 1 105 ? -1.090 -13.897 0.526 1.00 94.81 105 ARG A O 1
ATOM 833 N N . ASP A 1 106 ? -3.102 -13.121 -0.109 1.00 94.69 106 ASP A N 1
ATOM 834 C CA . ASP A 1 106 ? -3.202 -13.914 -1.338 1.00 94.69 106 ASP A CA 1
ATOM 835 C C . ASP A 1 106 ? -2.339 -13.328 -2.480 1.00 94.69 106 ASP A C 1
ATOM 837 O O . ASP A 1 106 ? -2.084 -14.001 -3.478 1.00 94.69 106 ASP A O 1
ATOM 841 N N . HIS A 1 107 ? -1.852 -12.092 -2.321 1.00 93.69 107 HIS A N 1
ATOM 842 C CA . HIS A 1 107 ? -1.082 -11.353 -3.320 1.00 93.69 107 HIS A CA 1
ATOM 843 C C . HIS A 1 107 ? 0.205 -10.730 -2.743 1.00 93.69 107 HIS A C 1
ATOM 845 O O . HIS A 1 107 ? 0.336 -9.501 -2.679 1.00 93.69 107 HIS A O 1
ATOM 851 N N . PRO A 1 108 ? 1.180 -11.552 -2.321 1.00 90.31 108 PRO A N 1
ATOM 852 C CA . PRO A 1 108 ? 2.408 -11.050 -1.725 1.00 90.31 108 PRO A CA 1
ATOM 853 C C . PRO A 1 108 ? 3.290 -10.341 -2.761 1.00 90.31 108 PRO A C 1
ATOM 855 O O . PRO A 1 108 ? 3.301 -10.675 -3.949 1.00 90.31 108 PRO A O 1
ATOM 858 N N . GLU A 1 109 ? 4.075 -9.377 -2.284 1.00 89.50 109 GLU A N 1
ATOM 859 C CA . GLU A 1 109 ? 4.651 -8.296 -3.099 1.00 89.50 109 GLU A CA 1
ATOM 860 C C . GLU A 1 109 ? 5.557 -8.773 -4.246 1.00 89.50 109 GLU A C 1
ATOM 862 O O . GLU A 1 109 ? 5.572 -8.178 -5.326 1.00 89.50 109 GLU A O 1
ATOM 867 N N . LYS A 1 110 ? 6.274 -9.886 -4.030 1.00 88.19 110 LYS A N 1
ATOM 868 C CA . LYS A 1 110 ? 7.173 -10.517 -5.011 1.00 88.19 110 LYS A CA 1
ATOM 869 C C . LYS A 1 110 ? 6.497 -11.548 -5.919 1.00 88.19 110 LYS A C 1
ATOM 871 O O . LYS A 1 110 ? 7.065 -11.887 -6.952 1.00 88.19 110 LYS A O 1
ATOM 876 N N . LEU A 1 111 ? 5.311 -12.053 -5.562 1.00 90.56 111 LEU A N 1
ATOM 877 C CA . LEU A 1 111 ? 4.576 -13.021 -6.390 1.00 90.56 111 LEU A CA 1
ATOM 878 C C . LEU A 1 111 ? 3.505 -12.357 -7.251 1.00 90.56 111 LEU A C 1
ATOM 880 O O . LEU A 1 111 ? 3.250 -12.839 -8.352 1.00 90.56 111 LEU A O 1
ATOM 884 N N . LEU A 1 112 ? 2.903 -11.247 -6.807 1.00 93.19 112 LEU A N 1
ATOM 885 C CA . LEU A 1 112 ? 1.866 -10.567 -7.588 1.00 93.19 112 LEU A CA 1
ATOM 886 C C . LEU A 1 112 ? 2.315 -10.203 -9.020 1.00 93.19 112 LEU A C 1
ATOM 888 O O . LEU A 1 112 ? 1.519 -10.435 -9.933 1.00 93.19 112 LEU A O 1
ATOM 892 N N . PRO A 1 113 ? 3.560 -9.744 -9.285 1.00 93.94 113 PRO A N 1
ATOM 893 C CA . PRO A 1 113 ? 4.023 -9.499 -10.653 1.00 93.94 113 PRO A CA 1
ATOM 894 C C . PRO A 1 113 ? 3.876 -10.700 -11.600 1.00 93.94 113 PRO A C 1
ATOM 896 O O . PRO A 1 113 ? 3.636 -10.511 -12.792 1.00 93.94 113 PRO A O 1
ATOM 899 N N . LEU A 1 114 ? 3.932 -11.937 -11.087 1.00 91.06 114 LEU A N 1
ATOM 900 C CA . LEU A 1 114 ? 3.769 -13.160 -11.884 1.00 91.06 114 LEU A CA 1
ATOM 901 C C . LEU A 1 114 ? 2.356 -13.311 -12.471 1.00 91.06 114 LEU A C 1
ATOM 903 O O . LEU A 1 114 ? 2.179 -14.015 -13.464 1.00 91.06 114 LEU A O 1
ATOM 907 N N . SER A 1 115 ? 1.367 -12.602 -11.919 1.00 92.94 115 SER A N 1
ATOM 908 C CA . SER A 1 115 ? 0.009 -12.514 -12.479 1.00 92.94 115 SER A CA 1
ATOM 909 C C . SER A 1 115 ? -0.038 -11.708 -13.785 1.00 92.94 115 SER A C 1
ATOM 911 O O . SER A 1 115 ? -1.040 -11.739 -14.495 1.00 92.94 115 SER A O 1
ATOM 913 N N . PHE A 1 116 ? 1.057 -11.020 -14.135 1.00 93.88 116 PHE A N 1
ATOM 914 C CA . PHE A 1 116 ? 1.185 -10.171 -15.317 1.00 93.88 116 PHE A CA 1
ATOM 915 C C . PHE A 1 116 ? 2.332 -10.646 -16.233 1.00 93.88 116 PHE A C 1
ATOM 917 O O . PHE A 1 116 ? 3.298 -9.916 -16.475 1.00 93.88 116 PHE A O 1
ATOM 924 N N . PRO A 1 117 ? 2.250 -11.859 -16.816 1.00 90.12 117 PRO A N 1
ATOM 925 C CA . PRO A 1 117 ? 3.360 -12.486 -17.548 1.00 90.12 117 PRO A CA 1
ATOM 926 C C . PRO A 1 117 ? 3.795 -11.741 -18.823 1.00 90.12 117 PRO A C 1
ATOM 928 O O . PRO A 1 117 ? 4.848 -12.042 -19.388 1.00 90.12 117 PRO A O 1
ATOM 931 N N . LYS A 1 118 ? 2.986 -10.789 -19.308 1.00 90.56 118 LYS A N 1
ATOM 932 C CA . LYS A 1 118 ? 3.329 -9.919 -20.445 1.00 90.56 118 LYS A CA 1
ATOM 933 C C . LYS A 1 118 ? 4.334 -8.825 -20.076 1.00 90.56 118 LYS A C 1
ATOM 935 O O . LYS A 1 118 ? 5.046 -8.348 -20.954 1.00 90.56 118 LYS A O 1
ATOM 940 N N . VAL A 1 119 ? 4.366 -8.425 -18.806 1.00 89.88 119 VAL A N 1
ATOM 941 C CA . VAL A 1 119 ? 5.127 -7.263 -18.321 1.00 89.88 119 VAL A CA 1
ATOM 942 C C . VAL A 1 119 ? 6.057 -7.599 -17.157 1.00 89.88 119 VAL A C 1
ATOM 944 O O . VAL A 1 119 ? 6.895 -6.777 -16.808 1.00 89.88 119 VAL A O 1
ATOM 947 N N . CYS A 1 120 ? 5.971 -8.798 -16.579 1.00 86.19 120 CYS A N 1
ATOM 948 C CA . CYS A 1 120 ? 6.995 -9.319 -15.679 1.00 86.19 120 CYS A CA 1
ATOM 949 C C . CYS A 1 120 ? 8.228 -9.763 -16.484 1.00 86.19 120 CYS A C 1
ATOM 951 O O . CYS A 1 120 ? 8.098 -10.457 -17.497 1.00 86.19 120 CYS A O 1
ATOM 953 N N . GLY A 1 121 ? 9.427 -9.386 -16.026 1.00 78.38 121 GLY A N 1
ATOM 954 C CA . GLY A 1 121 ? 10.686 -9.846 -16.622 1.00 78.38 121 GLY A CA 1
ATOM 955 C C . GLY A 1 121 ? 10.785 -11.376 -16.592 1.00 78.38 121 GLY A C 1
ATOM 956 O O . GLY A 1 121 ? 10.407 -12.002 -15.601 1.00 78.38 121 GLY A O 1
ATOM 957 N N . LYS A 1 122 ? 11.278 -11.989 -17.675 1.00 74.75 122 LYS A N 1
ATOM 958 C CA . LYS A 1 122 ? 11.327 -13.453 -17.834 1.00 74.75 122 LYS A CA 1
ATOM 959 C C . LYS A 1 122 ? 12.748 -13.973 -17.643 1.00 74.75 122 LYS A C 1
ATOM 961 O O . LYS A 1 122 ? 13.603 -13.707 -18.479 1.00 74.75 122 LYS A O 1
ATOM 966 N N . ALA A 1 123 ? 12.989 -14.746 -16.587 1.00 66.88 123 ALA A N 1
ATOM 967 C CA . ALA A 1 123 ? 14.232 -15.504 -16.432 1.00 66.88 123 ALA A CA 1
ATOM 968 C C . ALA A 1 123 ? 14.031 -16.978 -16.790 1.00 66.88 123 ALA A C 1
ATOM 970 O O . ALA A 1 123 ? 13.051 -17.594 -16.372 1.00 66.88 123 ALA A O 1
ATOM 971 N N . ASP A 1 124 ? 14.997 -17.544 -17.512 1.00 65.69 124 ASP A N 1
ATOM 972 C CA . ASP A 1 124 ? 15.182 -18.990 -17.576 1.00 65.69 124 ASP A CA 1
ATOM 973 C C . ASP A 1 124 ? 15.983 -19.437 -16.344 1.00 65.69 124 ASP A C 1
ATOM 975 O O . ASP A 1 124 ? 17.063 -18.919 -16.058 1.00 65.69 124 ASP A O 1
ATOM 979 N N . VAL A 1 125 ? 15.436 -20.391 -15.594 1.00 62.56 125 VAL A N 1
ATOM 980 C CA . VAL A 1 125 ? 16.057 -20.953 -14.387 1.00 62.56 125 VAL A CA 1
ATOM 981 C C . VAL A 1 125 ? 16.988 -22.131 -14.685 1.00 62.56 125 VAL A C 1
ATOM 983 O O . VAL A 1 125 ? 17.546 -22.696 -13.742 1.00 62.56 125 VAL A O 1
ATOM 986 N N . GLY A 1 126 ? 17.181 -22.485 -15.964 1.00 54.22 126 GLY A N 1
ATOM 987 C CA . GLY A 1 126 ? 17.869 -23.675 -16.488 1.00 54.22 126 GLY A CA 1
ATOM 988 C C . GLY A 1 126 ? 19.325 -23.932 -16.063 1.00 54.22 126 GLY A C 1
ATOM 989 O O . GLY A 1 126 ? 19.937 -24.873 -16.558 1.00 54.22 126 GLY A O 1
ATOM 990 N N . GLY A 1 127 ? 19.876 -23.161 -15.122 1.00 55.25 127 GLY A N 1
ATOM 991 C CA . GLY A 1 127 ? 21.148 -23.451 -14.444 1.00 55.25 127 GLY A CA 1
ATOM 992 C C . GLY A 1 127 ? 21.231 -22.999 -12.978 1.00 55.25 127 GLY A C 1
ATOM 993 O O . GLY A 1 127 ? 22.266 -23.187 -12.349 1.00 55.25 127 GLY A O 1
ATOM 994 N N . ILE A 1 128 ? 20.169 -22.402 -12.426 1.00 59.94 128 ILE A N 1
ATOM 995 C CA . ILE A 1 128 ? 20.173 -21.726 -11.115 1.00 59.94 128 ILE A CA 1
ATOM 996 C C . ILE A 1 128 ? 19.386 -22.527 -10.063 1.00 59.94 128 ILE A C 1
ATOM 998 O O . ILE A 1 128 ? 19.667 -22.429 -8.873 1.00 59.94 128 ILE A O 1
ATOM 1002 N N . SER A 1 129 ? 18.409 -23.344 -10.467 1.00 66.12 129 SER A N 1
ATOM 1003 C CA . SER A 1 129 ? 17.358 -23.776 -9.539 1.00 66.12 129 SER A CA 1
ATOM 1004 C C . SER A 1 129 ? 17.747 -24.893 -8.567 1.00 66.12 129 SER A C 1
ATOM 1006 O O . SER A 1 129 ? 17.433 -24.769 -7.392 1.00 66.12 129 SER A O 1
ATOM 1008 N N . ALA A 1 130 ? 18.425 -25.966 -8.984 1.00 65.31 130 ALA A N 1
ATOM 1009 C CA . ALA A 1 130 ? 18.595 -27.128 -8.099 1.00 65.31 130 ALA A CA 1
ATOM 1010 C C . ALA A 1 130 ? 19.530 -26.848 -6.907 1.00 65.31 130 ALA A C 1
ATOM 1012 O O . ALA A 1 130 ? 19.141 -27.058 -5.760 1.00 65.31 130 ALA A O 1
ATOM 1013 N N . SER A 1 131 ? 20.729 -26.314 -7.162 1.00 74.00 131 SER A N 1
ATOM 1014 C CA . SER A 1 131 ? 21.716 -26.044 -6.108 1.00 74.00 131 SER A CA 1
ATOM 1015 C C . SER A 1 131 ? 21.318 -24.875 -5.209 1.00 74.00 131 SER A C 1
ATOM 1017 O O . SER A 1 131 ? 21.585 -24.918 -4.012 1.00 74.00 131 SER A O 1
ATOM 1019 N N . MET A 1 132 ? 20.653 -23.841 -5.742 1.00 78.75 132 MET A N 1
ATOM 1020 C CA . MET A 1 132 ? 20.168 -22.737 -4.911 1.00 78.75 132 MET A CA 1
ATOM 1021 C C . MET A 1 132 ? 18.962 -23.145 -4.066 1.00 78.75 132 MET A C 1
ATOM 1023 O O . MET A 1 132 ? 18.906 -22.776 -2.897 1.00 78.75 132 MET A O 1
ATOM 1027 N N . VAL A 1 133 ? 18.016 -23.921 -4.610 1.00 79.75 133 VAL A N 1
ATOM 1028 C CA . VAL A 1 133 ? 16.885 -24.427 -3.814 1.00 79.75 133 VAL A CA 1
ATOM 1029 C C . VAL A 1 133 ? 17.388 -25.343 -2.696 1.00 79.75 133 VAL A C 1
ATOM 1031 O O . VAL A 1 133 ? 16.927 -25.207 -1.566 1.00 79.75 133 VAL A O 1
ATOM 1034 N N . GLU A 1 134 ? 18.366 -26.214 -2.969 1.00 81.12 134 GLU A N 1
ATOM 1035 C CA . GLU A 1 134 ? 19.010 -27.040 -1.939 1.00 81.12 134 GLU A CA 1
ATOM 1036 C C . GLU A 1 134 ? 19.744 -26.186 -0.893 1.00 81.12 134 GLU A C 1
ATOM 1038 O O . GLU A 1 134 ? 19.580 -26.407 0.304 1.00 81.12 134 GLU A O 1
ATOM 1043 N N . HIS A 1 135 ? 20.505 -25.176 -1.327 1.00 83.88 135 HIS A N 1
ATOM 1044 C CA . HIS A 1 135 ? 21.266 -24.308 -0.429 1.00 83.88 135 HIS A CA 1
ATOM 1045 C C . HIS A 1 135 ? 20.377 -23.476 0.504 1.00 83.88 135 HIS A C 1
ATOM 1047 O O . HIS A 1 135 ? 20.666 -23.369 1.695 1.00 83.88 135 HIS A O 1
ATOM 1053 N N . TYR A 1 136 ? 19.309 -22.874 -0.026 1.00 84.56 136 TYR A N 1
ATOM 1054 C CA . TYR A 1 136 ? 18.428 -21.993 0.745 1.00 84.56 136 TYR A CA 1
ATOM 1055 C C . TYR A 1 136 ? 17.296 -22.737 1.462 1.00 84.56 136 TYR A C 1
ATOM 1057 O O . TYR A 1 136 ? 16.702 -22.180 2.383 1.00 84.56 136 TYR A O 1
ATOM 1065 N N . GLY A 1 137 ? 16.970 -23.968 1.052 1.00 86.12 137 GLY A N 1
ATOM 1066 C CA . GLY A 1 137 ? 15.891 -24.759 1.649 1.00 86.12 137 GLY A CA 1
ATOM 1067 C C . GLY A 1 137 ? 14.504 -24.114 1.521 1.00 86.12 137 GLY A C 1
ATOM 1068 O O . GLY A 1 137 ? 13.633 -24.367 2.352 1.00 86.12 137 GLY A O 1
ATOM 1069 N N . ALA A 1 138 ? 14.297 -23.256 0.516 1.00 83.56 138 ALA A N 1
ATOM 1070 C CA . ALA A 1 138 ? 13.083 -22.460 0.342 1.00 83.56 138 ALA A CA 1
ATOM 1071 C C . ALA A 1 138 ? 12.731 -22.264 -1.147 1.00 83.56 138 ALA A C 1
ATOM 1073 O O . ALA A 1 138 ? 13.615 -22.343 -2.005 1.00 83.56 138 ALA A O 1
ATOM 1074 N N . PRO A 1 139 ? 11.454 -21.983 -1.479 1.00 84.12 139 PRO A N 1
ATOM 1075 C CA . PRO A 1 139 ? 11.062 -21.579 -2.826 1.00 84.12 139 PRO A CA 1
ATOM 1076 C C . PRO A 1 139 ? 11.789 -20.304 -3.273 1.00 84.12 139 PRO A C 1
ATOM 1078 O O . PRO A 1 139 ? 11.971 -19.378 -2.484 1.00 84.12 139 PRO A O 1
ATOM 1081 N N . LEU A 1 140 ? 12.155 -20.239 -4.555 1.00 84.88 140 LEU A N 1
ATOM 1082 C CA . LEU A 1 140 ? 12.859 -19.102 -5.150 1.00 84.88 140 LEU A CA 1
ATOM 1083 C C . LEU A 1 140 ? 12.043 -18.494 -6.293 1.00 84.88 140 LEU A C 1
ATOM 1085 O O . LEU A 1 140 ? 11.387 -19.206 -7.053 1.00 84.88 140 LEU A O 1
ATOM 1089 N N . VAL A 1 141 ? 12.146 -17.175 -6.443 1.00 84.38 141 VAL A N 1
ATOM 1090 C CA . VAL A 1 141 ? 11.662 -16.435 -7.613 1.00 84.38 141 VAL A CA 1
ATOM 1091 C C . VAL A 1 141 ? 12.881 -15.907 -8.355 1.00 84.38 141 VAL A C 1
ATOM 1093 O O . VAL A 1 141 ? 13.696 -15.193 -7.774 1.00 84.38 141 VAL A O 1
ATOM 1096 N N . ALA A 1 142 ? 13.007 -16.257 -9.632 1.00 84.50 142 ALA A N 1
ATOM 1097 C CA . ALA A 1 142 ? 14.049 -15.736 -10.507 1.00 84.50 142 ALA A CA 1
ATOM 1098 C C . ALA A 1 142 ? 13.442 -14.742 -11.501 1.00 84.50 142 ALA A C 1
ATOM 1100 O O . ALA A 1 142 ? 12.386 -14.995 -12.080 1.00 84.50 142 ALA A O 1
ATOM 1101 N N . GLN A 1 143 ? 14.130 -13.625 -11.717 1.00 84.00 143 GLN A N 1
ATOM 1102 C CA . GLN A 1 143 ? 13.755 -12.594 -12.682 1.00 84.00 143 GLN A CA 1
ATOM 1103 C C . GLN A 1 143 ? 14.960 -12.257 -13.555 1.00 84.00 143 GLN A C 1
ATOM 1105 O O . GLN A 1 143 ? 16.108 -12.409 -13.132 1.00 84.00 143 GLN A O 1
ATOM 1110 N N . GLN A 1 144 ? 14.696 -11.836 -14.794 1.00 85.12 144 GLN A N 1
ATOM 1111 C CA . GLN A 1 144 ? 15.753 -11.374 -15.686 1.00 85.12 144 GLN A CA 1
ATOM 1112 C C . GLN A 1 144 ? 16.459 -10.181 -15.046 1.00 85.12 144 GLN A C 1
ATOM 1114 O O . GLN A 1 144 ? 15.798 -9.266 -14.555 1.00 85.12 144 GLN A O 1
ATOM 1119 N N . PHE A 1 145 ? 17.788 -10.177 -15.080 1.00 87.12 145 PHE A N 1
ATOM 1120 C CA . PHE A 1 145 ? 18.545 -9.004 -14.671 1.00 87.12 145 PHE A CA 1
ATOM 1121 C C . PHE A 1 145 ? 18.333 -7.865 -15.679 1.00 87.12 145 PHE A C 1
ATOM 1123 O O . PHE A 1 145 ? 18.480 -8.073 -16.884 1.00 87.12 145 PHE A O 1
ATOM 1130 N N . ILE A 1 146 ? 17.987 -6.679 -15.177 1.00 88.38 146 ILE A N 1
ATOM 1131 C CA . ILE A 1 146 ? 17.809 -5.456 -15.966 1.00 88.38 146 ILE A CA 1
ATOM 1132 C C . ILE A 1 146 ? 18.936 -4.501 -15.579 1.00 88.38 146 ILE A C 1
ATOM 1134 O O . ILE A 1 146 ? 19.038 -4.099 -14.422 1.00 88.38 146 ILE A O 1
ATOM 1138 N N . ASP A 1 147 ? 19.792 -4.172 -16.542 1.00 86.38 147 ASP A N 1
ATOM 1139 C CA . ASP A 1 147 ? 20.988 -3.347 -16.350 1.00 86.38 147 ASP A CA 1
ATOM 1140 C C . ASP A 1 147 ? 20.693 -1.841 -16.349 1.00 86.38 147 ASP A C 1
ATOM 1142 O O . ASP A 1 147 ? 21.403 -1.076 -15.693 1.00 86.38 147 ASP A O 1
ATOM 1146 N N . ASP A 1 148 ? 19.619 -1.413 -17.015 1.00 88.94 148 ASP A N 1
ATOM 1147 C CA . ASP A 1 148 ? 19.136 -0.032 -17.003 1.00 88.94 148 ASP A CA 1
ATOM 1148 C C . ASP A 1 148 ? 18.459 0.342 -15.672 1.00 88.94 148 ASP A C 1
ATOM 1150 O O . ASP A 1 148 ? 17.271 0.662 -15.604 1.00 88.94 148 ASP A O 1
ATOM 1154 N N . VAL A 1 149 ? 19.241 0.355 -14.592 1.00 86.25 149 VAL A N 1
ATOM 1155 C CA . VAL A 1 149 ? 18.827 0.817 -13.255 1.00 86.25 149 VAL A CA 1
ATOM 1156 C C . VAL A 1 149 ? 18.348 2.271 -13.252 1.00 86.25 149 VAL A C 1
ATOM 1158 O O . VAL A 1 149 ? 17.619 2.683 -12.353 1.00 86.25 149 VAL A O 1
ATOM 1161 N N . SER A 1 150 ? 18.717 3.057 -14.270 1.00 88.25 150 SER A N 1
ATOM 1162 C CA . SER A 1 150 ? 18.273 4.446 -14.410 1.00 88.25 150 SER A CA 1
ATOM 1163 C C . SER A 1 150 ? 16.779 4.559 -14.715 1.00 88.25 150 SER A C 1
ATOM 1165 O O . SER A 1 150 ? 16.184 5.613 -14.501 1.00 88.25 150 SER A O 1
ATOM 1167 N N . SER A 1 151 ? 16.158 3.472 -15.170 1.00 92.06 151 SER A N 1
ATOM 1168 C CA . SER A 1 151 ? 14.729 3.407 -15.456 1.00 92.06 151 SER A CA 1
ATOM 1169 C C . SER A 1 151 ? 13.858 3.018 -14.253 1.00 92.06 151 SER A C 1
ATOM 1171 O O . SER A 1 151 ? 12.648 2.916 -14.435 1.00 92.06 151 SER A O 1
ATOM 1173 N N . ASP A 1 152 ? 14.419 2.827 -13.046 1.00 94.69 152 ASP A N 1
ATOM 1174 C CA . ASP A 1 152 ? 13.624 2.476 -11.857 1.00 94.69 152 ASP A CA 1
ATOM 1175 C C . ASP A 1 152 ? 12.647 3.598 -11.487 1.00 94.69 152 ASP A C 1
ATOM 1177 O O . ASP A 1 152 ? 13.044 4.704 -11.090 1.00 94.69 152 ASP A O 1
ATOM 1181 N N . LYS A 1 153 ? 11.353 3.290 -11.582 1.00 96.69 153 LYS A N 1
ATOM 1182 C CA . LYS A 1 153 ? 10.259 4.168 -11.189 1.00 96.69 153 LYS A CA 1
ATOM 1183 C C . LYS A 1 153 ? 9.408 3.526 -10.105 1.00 96.69 153 LYS A C 1
ATOM 1185 O O . LYS A 1 153 ? 8.867 2.436 -10.281 1.00 96.69 153 LYS A O 1
ATOM 1190 N N . ARG A 1 154 ? 9.174 4.292 -9.036 1.00 96.75 154 ARG A N 1
ATOM 1191 C CA . ARG A 1 154 ? 8.134 4.021 -8.035 1.00 96.75 154 ARG A CA 1
ATOM 1192 C C . ARG A 1 154 ? 6.878 4.775 -8.426 1.00 96.75 154 ARG A C 1
ATOM 1194 O O . ARG A 1 154 ? 6.895 6.005 -8.489 1.00 96.75 154 ARG A O 1
ATOM 1201 N N . VAL A 1 155 ? 5.786 4.047 -8.621 1.00 98.12 155 VAL A N 1
ATOM 1202 C CA . VAL A 1 155 ? 4.459 4.607 -8.893 1.00 98.12 155 VAL A CA 1
ATOM 1203 C C . VAL A 1 155 ? 3.535 4.309 -7.721 1.00 98.12 155 VAL A C 1
ATOM 1205 O O . VAL A 1 155 ? 3.484 3.179 -7.240 1.00 98.12 155 VAL A O 1
ATOM 1208 N N . VAL A 1 156 ? 2.791 5.311 -7.261 1.00 98.12 156 VAL A N 1
ATOM 1209 C CA . VAL A 1 156 ? 1.764 5.140 -6.226 1.00 98.12 156 VAL A CA 1
ATOM 1210 C C . VAL A 1 156 ? 0.401 4.991 -6.894 1.00 98.12 156 VAL A C 1
ATOM 1212 O O . VAL A 1 156 ? 0.021 5.819 -7.727 1.00 98.12 156 VAL A O 1
ATOM 1215 N N . LEU A 1 157 ? -0.321 3.932 -6.527 1.00 98.50 157 LEU A N 1
ATOM 1216 C CA . LEU A 1 157 ? -1.681 3.643 -6.969 1.00 98.50 157 LEU A CA 1
ATOM 1217 C C . LEU A 1 157 ? -2.674 3.855 -5.816 1.00 98.50 157 LEU A C 1
ATOM 1219 O O . LEU A 1 157 ? -2.455 3.369 -4.706 1.00 98.50 157 LEU A O 1
ATOM 1223 N N . LEU A 1 158 ? -3.784 4.531 -6.105 1.00 98.38 158 LEU A N 1
ATOM 1224 C CA . LEU A 1 158 ? -4.903 4.765 -5.196 1.00 98.38 158 LEU A CA 1
ATOM 1225 C C . LEU A 1 158 ? -6.219 4.457 -5.919 1.00 98.38 158 LEU A C 1
ATOM 1227 O O . LEU A 1 158 ? -6.467 4.978 -7.007 1.00 98.38 158 LEU A O 1
ATOM 1231 N N . GLY A 1 159 ? -7.041 3.573 -5.357 1.00 97.19 159 GLY A N 1
ATOM 1232 C CA . GLY A 1 159 ? -8.291 3.131 -5.982 1.00 97.19 159 GLY A CA 1
ATOM 1233 C C . GLY A 1 159 ? -8.087 2.537 -7.379 1.00 97.19 159 GLY A C 1
ATOM 1234 O O . GLY A 1 159 ? -8.897 2.769 -8.274 1.00 97.19 159 GLY A O 1
ATOM 1235 N N . GLY A 1 160 ? -6.954 1.863 -7.600 1.00 97.19 160 GLY A N 1
ATOM 1236 C CA . GLY A 1 160 ? -6.567 1.321 -8.905 1.00 97.19 160 GLY A CA 1
ATOM 1237 C C . GLY A 1 160 ? -6.054 2.352 -9.922 1.00 97.19 160 GLY A C 1
ATOM 1238 O O . GLY A 1 160 ? -5.830 1.999 -11.075 1.00 97.19 160 GLY A O 1
ATOM 1239 N N . LYS A 1 161 ? -5.847 3.620 -9.543 1.00 98.19 161 LYS A N 1
ATOM 1240 C CA . LYS A 1 161 ? -5.333 4.669 -10.441 1.00 98.19 161 LYS A CA 1
ATOM 1241 C C . LYS A 1 161 ? -3.973 5.177 -9.986 1.00 98.19 161 LYS A C 1
ATOM 1243 O O . LYS A 1 161 ? -3.748 5.352 -8.795 1.00 98.19 161 LYS A O 1
ATOM 1248 N N . SER A 1 162 ? -3.081 5.466 -10.930 1.00 97.94 162 SER A N 1
ATOM 1249 C CA . SER A 1 162 ? -1.813 6.137 -10.622 1.00 97.94 162 SER A CA 1
ATOM 1250 C C . SER A 1 162 ? -2.057 7.583 -10.190 1.00 97.94 162 SER A C 1
ATOM 1252 O O . SER A 1 162 ? -2.712 8.336 -10.910 1.00 97.94 162 SER A O 1
ATOM 1254 N N . ILE A 1 163 ? -1.524 7.966 -9.026 1.00 97.56 163 ILE A N 1
ATOM 1255 C CA . ILE A 1 163 ? -1.618 9.335 -8.479 1.00 97.56 163 ILE A CA 1
ATOM 1256 C C . ILE A 1 163 ? -0.279 10.086 -8.500 1.00 97.56 163 ILE A C 1
ATOM 1258 O O . ILE A 1 163 ? -0.219 11.305 -8.315 1.00 97.56 163 ILE A O 1
ATOM 1262 N N . GLY A 1 164 ? 0.810 9.378 -8.792 1.00 97.25 164 GLY A N 1
ATOM 1263 C CA . GLY A 1 164 ? 2.121 9.973 -9.000 1.00 97.25 164 GLY A CA 1
ATOM 1264 C C . GLY A 1 164 ? 3.215 8.932 -9.188 1.00 97.25 164 GLY A C 1
ATOM 1265 O O . GLY A 1 164 ? 3.059 7.767 -8.816 1.00 97.25 164 GLY A O 1
ATOM 1266 N N . ALA A 1 165 ? 4.327 9.377 -9.768 1.00 97.81 165 ALA A N 1
ATOM 1267 C CA . ALA A 1 165 ? 5.504 8.561 -10.004 1.00 97.81 165 ALA A CA 1
ATOM 1268 C C . ALA A 1 165 ? 6.780 9.375 -9.784 1.00 97.81 165 ALA A C 1
ATOM 1270 O O . ALA A 1 165 ? 6.836 10.563 -10.110 1.00 97.81 165 ALA A O 1
ATOM 1271 N N . ILE A 1 166 ? 7.812 8.714 -9.275 1.00 97.25 166 ILE A N 1
ATOM 1272 C CA . ILE A 1 166 ? 9.176 9.240 -9.203 1.00 97.25 166 ILE A CA 1
ATOM 1273 C C . ILE A 1 166 ? 10.132 8.257 -9.865 1.00 97.25 166 ILE A C 1
ATOM 1275 O O . ILE A 1 166 ? 9.929 7.045 -9.795 1.00 97.25 166 ILE A O 1
ATOM 1279 N N . ARG A 1 167 ? 11.203 8.782 -10.455 1.00 96.06 167 ARG A N 1
ATOM 1280 C CA . ARG A 1 167 ? 12.380 7.990 -10.814 1.00 96.06 167 ARG A CA 1
ATOM 1281 C C . ARG A 1 167 ? 13.334 7.956 -9.627 1.00 96.06 167 ARG A C 1
ATOM 1283 O O . ARG A 1 167 ? 13.514 8.970 -8.954 1.00 96.06 167 ARG A O 1
ATOM 1290 N N . ARG A 1 168 ? 13.967 6.814 -9.381 1.00 93.44 168 ARG A N 1
ATOM 1291 C CA . ARG A 1 168 ? 14.991 6.650 -8.344 1.00 93.44 168 ARG A CA 1
ATOM 1292 C C . ARG A 1 168 ? 16.368 6.662 -8.977 1.00 93.44 168 ARG A C 1
ATOM 1294 O O . ARG A 1 168 ? 16.759 5.709 -9.643 1.00 93.44 168 ARG A O 1
ATOM 1301 N N . ARG A 1 169 ? 17.128 7.735 -8.760 1.00 88.94 169 ARG A N 1
ATOM 1302 C CA . ARG A 1 169 ? 18.493 7.822 -9.283 1.00 88.94 169 ARG A CA 1
ATOM 1303 C C . ARG A 1 169 ? 19.504 7.378 -8.234 1.00 88.94 169 ARG A C 1
ATOM 1305 O O . ARG A 1 169 ? 19.568 7.948 -7.144 1.00 88.94 169 ARG A O 1
ATOM 1312 N N . VAL A 1 170 ? 20.339 6.407 -8.599 1.00 82.81 170 VAL A N 1
ATOM 1313 C CA . VAL A 1 170 ? 21.505 6.008 -7.803 1.00 82.81 170 VAL A CA 1
ATOM 1314 C C . VAL A 1 170 ? 22.554 7.121 -7.828 1.00 82.81 170 VAL A C 1
ATOM 1316 O O . VAL A 1 170 ? 22.824 7.727 -8.865 1.00 82.81 170 VAL A O 1
ATOM 1319 N N . THR A 1 171 ? 23.139 7.410 -6.670 1.00 76.31 171 THR A N 1
ATOM 1320 C CA . THR A 1 171 ? 24.167 8.447 -6.501 1.00 76.31 171 THR A CA 1
ATOM 1321 C C . THR A 1 171 ? 25.575 7.870 -6.335 1.00 76.31 171 THR A C 1
ATOM 1323 O O . THR A 1 171 ? 26.546 8.544 -6.673 1.00 76.31 171 THR A O 1
ATOM 1326 N N . ALA A 1 172 ? 25.698 6.630 -5.856 1.00 75.75 172 ALA A N 1
ATOM 1327 C CA . ALA A 1 172 ? 26.972 5.955 -5.625 1.00 75.75 172 ALA A CA 1
ATOM 1328 C C . ALA A 1 172 ? 27.456 5.176 -6.862 1.00 75.75 172 ALA A C 1
ATOM 1330 O O . ALA A 1 172 ? 26.690 4.463 -7.508 1.00 75.75 172 ALA A O 1
ATOM 1331 N N . ILE A 1 173 ? 28.750 5.283 -7.174 1.00 71.25 173 ILE A N 1
ATOM 1332 C CA . ILE A 1 173 ? 29.380 4.563 -8.290 1.00 71.25 173 ILE A CA 1
ATOM 1333 C C . ILE A 1 173 ? 29.412 3.061 -7.976 1.00 71.25 173 ILE A C 1
ATOM 1335 O O . ILE A 1 173 ? 29.925 2.660 -6.934 1.00 71.25 173 ILE A O 1
ATOM 1339 N N . GLY A 1 174 ? 28.901 2.235 -8.893 1.00 70.06 174 GLY A N 1
ATOM 1340 C CA . GLY A 1 174 ? 28.906 0.770 -8.777 1.00 70.06 174 GLY A CA 1
ATOM 1341 C C . GLY A 1 174 ? 27.774 0.177 -7.929 1.00 70.06 174 GLY A C 1
ATOM 1342 O O . GLY A 1 174 ? 27.687 -1.042 -7.814 1.00 70.06 174 GLY A O 1
ATOM 1343 N N . GLU A 1 175 ? 26.898 1.007 -7.360 1.00 75.69 175 GLU A N 1
ATOM 1344 C CA . GLU A 1 175 ? 25.695 0.543 -6.670 1.00 75.69 175 GLU A CA 1
ATOM 1345 C C . GLU A 1 175 ? 24.569 0.298 -7.685 1.00 75.69 175 GLU A C 1
ATOM 1347 O O . GLU A 1 175 ? 24.341 1.102 -8.587 1.00 75.69 175 GLU A O 1
ATOM 1352 N N . ILE A 1 176 ? 23.865 -0.824 -7.533 1.00 72.19 176 ILE A N 1
ATOM 1353 C CA . ILE A 1 176 ? 22.744 -1.205 -8.407 1.00 72.19 176 ILE A CA 1
ATOM 1354 C C . ILE A 1 176 ? 21.397 -1.103 -7.689 1.00 72.19 176 ILE A C 1
ATOM 1356 O O . ILE A 1 176 ? 20.353 -1.109 -8.336 1.00 72.19 176 ILE A O 1
ATOM 1360 N N . ARG A 1 177 ? 21.396 -1.013 -6.352 1.00 75.25 177 ARG A N 1
ATOM 1361 C CA . ARG A 1 177 ? 20.170 -0.871 -5.566 1.00 75.25 177 ARG A CA 1
ATOM 1362 C C . ARG A 1 177 ? 19.708 0.576 -5.606 1.00 75.25 177 ARG A C 1
ATOM 1364 O O . ARG A 1 177 ? 20.349 1.485 -5.088 1.00 75.25 177 ARG A O 1
ATOM 1371 N N . THR A 1 178 ? 18.535 0.759 -6.176 1.00 71.56 178 THR A N 1
ATOM 1372 C CA . THR A 1 178 ? 17.864 2.043 -6.386 1.00 71.56 178 THR A CA 1
ATOM 1373 C C . THR A 1 178 ? 16.921 2.419 -5.240 1.00 71.56 178 THR A C 1
ATOM 1375 O O . THR A 1 178 ? 16.317 3.490 -5.253 1.00 71.56 178 THR A O 1
ATOM 1378 N N . ASN A 1 179 ? 16.785 1.580 -4.209 1.00 74.75 179 ASN A N 1
ATOM 1379 C CA . ASN A 1 179 ? 15.927 1.873 -3.063 1.00 74.75 179 ASN A CA 1
ATOM 1380 C C . ASN A 1 179 ? 16.398 3.150 -2.347 1.00 74.75 179 ASN A C 1
ATOM 1382 O O . ASN A 1 179 ? 17.561 3.277 -1.968 1.00 74.75 179 ASN A O 1
ATOM 1386 N N . LEU A 1 180 ? 15.464 4.060 -2.059 1.00 72.50 180 LEU A N 1
ATOM 1387 C CA . LEU A 1 180 ? 15.745 5.334 -1.379 1.00 72.50 180 LEU A CA 1
ATOM 1388 C C . LEU A 1 180 ? 16.411 5.149 -0.006 1.00 72.50 180 LEU A C 1
ATOM 1390 O O . LEU A 1 180 ? 17.269 5.936 0.383 1.00 72.50 180 LEU A O 1
ATOM 1394 N N . ARG A 1 181 ? 16.093 4.052 0.697 1.00 70.88 181 ARG A N 1
ATOM 1395 C CA . ARG A 1 181 ? 16.741 3.675 1.969 1.00 70.88 181 ARG A CA 1
ATOM 1396 C C . ARG A 1 181 ? 18.258 3.470 1.843 1.00 70.88 181 ARG A C 1
ATOM 1398 O O . ARG A 1 181 ? 18.956 3.578 2.842 1.00 70.88 181 ARG A O 1
ATOM 1405 N N . VAL A 1 182 ? 18.754 3.171 0.641 1.00 68.38 182 VAL A N 1
ATOM 1406 C CA . VAL A 1 182 ? 20.173 2.907 0.340 1.00 68.38 182 VAL A CA 1
ATOM 1407 C C . VAL A 1 182 ? 20.861 4.151 -0.258 1.00 68.38 182 VAL A C 1
ATOM 1409 O O . VAL A 1 182 ? 22.024 4.096 -0.638 1.00 68.38 182 VAL A O 1
ATOM 1412 N N . GLY A 1 183 ? 20.177 5.304 -0.301 1.00 74.31 183 GLY A N 1
ATOM 1413 C CA . GLY A 1 183 ? 20.766 6.592 -0.698 1.00 74.31 183 GLY A CA 1
ATOM 1414 C C . GLY A 1 183 ? 20.454 7.052 -2.126 1.00 74.31 183 GLY A C 1
ATOM 1415 O O . GLY A 1 183 ? 21.041 8.032 -2.594 1.00 74.31 183 GLY A O 1
ATOM 1416 N N . ALA A 1 184 ? 19.534 6.382 -2.824 1.00 84.25 184 ALA A N 1
ATOM 1417 C CA . ALA A 1 184 ? 18.979 6.913 -4.066 1.00 84.25 184 ALA A CA 1
ATOM 1418 C C . ALA A 1 184 ? 18.158 8.187 -3.804 1.00 84.25 184 ALA A C 1
ATOM 1420 O O . ALA A 1 184 ? 17.585 8.364 -2.728 1.00 84.25 184 ALA A O 1
ATOM 1421 N N . VAL A 1 185 ? 18.087 9.065 -4.804 1.00 89.75 185 VAL A N 1
ATOM 1422 C CA . VAL A 1 185 ? 17.381 10.352 -4.718 1.00 89.75 185 VAL A CA 1
ATOM 1423 C C . VAL A 1 185 ? 16.146 10.318 -5.624 1.00 89.75 185 VAL A C 1
ATOM 1425 O O . VAL A 1 185 ? 16.246 9.812 -6.749 1.00 89.75 185 VAL A O 1
ATOM 1428 N N . PRO A 1 186 ? 14.985 10.826 -5.165 1.00 94.50 186 PRO A N 1
ATOM 1429 C CA . PRO A 1 186 ? 13.789 10.892 -5.990 1.00 94.50 186 PRO A CA 1
ATOM 1430 C C . PRO A 1 186 ? 13.892 12.022 -7.018 1.00 94.50 186 PRO A C 1
ATOM 1432 O O . PRO A 1 186 ? 14.310 13.135 -6.703 1.00 94.50 186 PRO A O 1
ATOM 1435 N N . GLU A 1 187 ? 13.471 11.745 -8.248 1.00 95.81 187 GLU A N 1
ATOM 1436 C CA . GLU A 1 187 ? 13.447 12.716 -9.340 1.00 95.81 187 GLU A CA 1
ATOM 1437 C C . GLU A 1 187 ? 12.119 12.691 -10.091 1.00 95.81 187 GLU A C 1
ATOM 1439 O O . GLU A 1 187 ? 11.431 11.666 -10.157 1.00 95.81 187 GLU A O 1
ATOM 1444 N N . ALA A 1 188 ? 11.781 13.835 -10.689 1.00 96.94 188 ALA A N 1
ATOM 1445 C CA . ALA A 1 188 ? 10.616 13.954 -11.548 1.00 96.94 188 ALA A CA 1
ATOM 1446 C C . ALA A 1 188 ? 10.729 13.006 -12.749 1.00 96.94 188 ALA A C 1
ATOM 1448 O O . ALA A 1 188 ? 11.809 12.793 -13.307 1.00 96.94 188 ALA A O 1
ATOM 1449 N N . THR A 1 189 ? 9.603 12.425 -13.146 1.00 97.06 189 THR A N 1
ATOM 1450 C CA . THR A 1 189 ? 9.530 11.496 -14.266 1.00 97.06 189 THR A CA 1
ATOM 1451 C C . THR A 1 189 ? 8.135 11.476 -14.869 1.00 97.06 189 THR A C 1
ATOM 1453 O O . THR A 1 189 ? 7.144 11.754 -14.197 1.00 97.06 189 THR A O 1
ATOM 1456 N N . GLU A 1 190 ? 8.061 11.084 -16.135 1.00 96.31 190 GLU A N 1
ATOM 1457 C CA . GLU A 1 190 ? 6.809 10.761 -16.801 1.00 96.31 190 GLU A CA 1
ATOM 1458 C C . GLU A 1 190 ? 6.720 9.254 -17.043 1.00 96.31 190 GLU A C 1
ATOM 1460 O O . GLU A 1 190 ? 7.725 8.570 -17.271 1.00 96.31 190 GLU A O 1
ATOM 1465 N N . LEU A 1 191 ? 5.496 8.735 -16.997 1.00 97.56 191 LEU A N 1
ATOM 1466 C CA . LEU A 1 191 ? 5.203 7.369 -17.412 1.00 97.56 191 LEU A CA 1
ATOM 1467 C C . LEU A 1 191 ? 5.021 7.335 -18.931 1.00 97.56 191 LEU A C 1
ATOM 1469 O O . LEU A 1 191 ? 4.185 8.069 -19.466 1.00 97.56 191 LEU A O 1
ATOM 1473 N N . SER A 1 192 ? 5.777 6.466 -19.594 1.00 97.44 192 SER A N 1
ATOM 1474 C CA . SER A 1 192 ? 5.570 6.057 -20.985 1.00 97.44 192 SER A CA 1
ATOM 1475 C C . SER A 1 192 ? 4.239 5.321 -21.151 1.00 97.44 192 SER A C 1
ATOM 1477 O O . SER A 1 192 ? 3.649 4.853 -20.176 1.00 97.44 192 SER A O 1
ATOM 1479 N N . ASP A 1 193 ? 3.778 5.162 -22.391 1.00 97.62 193 ASP A N 1
ATOM 1480 C CA . ASP A 1 193 ? 2.499 4.497 -22.668 1.00 97.62 193 ASP A CA 1
ATOM 1481 C C . ASP A 1 193 ? 2.462 3.054 -22.143 1.00 97.62 193 ASP A C 1
ATOM 1483 O O . ASP A 1 193 ? 1.488 2.660 -21.504 1.00 97.62 193 ASP A O 1
ATOM 1487 N N . LYS A 1 194 ? 3.565 2.307 -22.291 1.00 96.25 194 LYS A N 1
ATOM 1488 C CA . LYS A 1 194 ? 3.705 0.953 -21.731 1.00 96.25 194 LYS A CA 1
ATOM 1489 C C . LYS A 1 194 ? 3.589 0.946 -20.203 1.00 96.25 194 LYS A C 1
ATOM 1491 O O . LYS A 1 194 ? 2.962 0.067 -19.626 1.00 96.25 194 LYS A O 1
ATOM 1496 N N . GLU A 1 195 ? 4.191 1.918 -19.522 1.00 97.88 195 GLU A N 1
ATOM 1497 C CA . GLU A 1 195 ? 4.133 2.007 -18.057 1.00 97.88 195 GLU A CA 1
ATOM 1498 C C . GLU A 1 195 ? 2.740 2.410 -17.565 1.00 97.88 195 GLU A C 1
ATOM 1500 O O . GLU A 1 195 ? 2.293 1.931 -16.523 1.00 97.88 195 GLU A O 1
ATOM 1505 N N . ARG A 1 196 ? 2.028 3.252 -18.323 1.00 98.25 196 ARG A N 1
ATOM 1506 C CA . ARG A 1 196 ? 0.625 3.588 -18.043 1.00 98.25 196 ARG A CA 1
ATOM 1507 C C . ARG A 1 196 ? -0.286 2.375 -18.218 1.00 98.25 196 ARG A C 1
ATOM 1509 O O . ARG A 1 196 ? -1.167 2.183 -17.386 1.00 98.25 196 ARG A O 1
ATOM 1516 N N . GLU A 1 197 ? -0.051 1.552 -19.240 1.00 97.94 197 GLU A N 1
ATOM 1517 C CA . GLU A 1 197 ? -0.750 0.274 -19.436 1.00 97.94 197 GLU A CA 1
ATOM 1518 C C . GLU A 1 197 ? -0.498 -0.679 -18.257 1.00 97.94 197 GLU A C 1
ATOM 1520 O O . GLU A 1 197 ? -1.451 -1.192 -17.678 1.00 97.94 197 GLU A O 1
ATOM 1525 N N . ILE A 1 198 ? 0.755 -0.811 -17.797 1.00 98.19 198 ILE A N 1
ATOM 1526 C CA . ILE A 1 198 ? 1.083 -1.579 -16.580 1.00 98.19 198 ILE A CA 1
ATOM 1527 C C . ILE A 1 198 ? 0.293 -1.057 -15.372 1.00 98.19 198 ILE A C 1
ATOM 1529 O O . ILE A 1 198 ? -0.313 -1.841 -14.644 1.00 98.19 198 ILE A O 1
ATOM 1533 N N . CYS A 1 199 ? 0.279 0.262 -15.150 1.00 98.38 199 CYS A N 1
ATOM 1534 C CA . CYS A 1 199 ? -0.466 0.859 -14.039 1.00 98.38 199 CYS A CA 1
ATOM 1535 C C . CYS A 1 199 ? -1.969 0.575 -14.134 1.00 98.38 199 CYS A C 1
ATOM 1537 O O . CYS A 1 199 ? -2.604 0.343 -13.107 1.00 98.38 199 CYS A O 1
ATOM 1539 N N . HIS A 1 200 ? -2.528 0.606 -15.346 1.00 98.31 200 HIS A N 1
ATOM 1540 C CA . HIS A 1 200 ? -3.934 0.314 -15.594 1.00 98.31 200 HIS A CA 1
ATOM 1541 C C . HIS A 1 200 ? -4.268 -1.145 -15.272 1.00 98.31 200 HIS A C 1
ATOM 1543 O O . HIS A 1 200 ? -5.147 -1.395 -14.450 1.00 98.31 200 HIS A O 1
ATOM 1549 N N . ASP A 1 201 ? -3.533 -2.096 -15.850 1.00 98.12 201 ASP A N 1
ATOM 1550 C CA . ASP A 1 201 ? -3.776 -3.530 -15.669 1.00 98.12 201 ASP A CA 1
ATOM 1551 C C . ASP A 1 201 ? -3.616 -3.951 -14.205 1.00 98.12 201 ASP A C 1
ATOM 1553 O O . ASP A 1 201 ? -4.469 -4.649 -13.647 1.00 98.12 201 ASP A O 1
ATOM 1557 N N . VAL A 1 202 ? -2.543 -3.488 -13.552 1.00 98.25 202 VAL A N 1
ATOM 1558 C CA . VAL A 1 202 ? -2.325 -3.746 -12.125 1.00 98.25 202 VAL A CA 1
ATOM 1559 C C . VAL A 1 202 ? -3.430 -3.094 -11.303 1.00 98.25 202 VAL A C 1
ATOM 1561 O O . VAL A 1 202 ? -4.025 -3.744 -10.447 1.00 98.25 202 VAL A O 1
ATOM 1564 N N . GLY A 1 203 ? -3.755 -1.834 -11.588 1.00 98.25 203 GLY A N 1
ATOM 1565 C CA . GLY A 1 203 ? -4.803 -1.095 -10.896 1.00 98.25 203 GLY A CA 1
ATOM 1566 C C . GLY A 1 203 ? -6.174 -1.773 -10.950 1.00 98.25 203 GLY A C 1
ATOM 1567 O O . GLY A 1 203 ? -6.856 -1.844 -9.925 1.00 98.25 203 GLY A O 1
ATOM 1568 N N . MET A 1 204 ? -6.542 -2.335 -12.105 1.00 98.19 204 MET A N 1
ATOM 1569 C CA . MET A 1 204 ? -7.773 -3.107 -12.294 1.00 98.19 204 MET A CA 1
ATOM 1570 C C . MET A 1 204 ? -7.819 -4.341 -11.385 1.00 98.19 204 MET A C 1
ATOM 1572 O O . MET A 1 204 ? -8.813 -4.546 -10.684 1.00 98.19 204 MET A O 1
ATOM 1576 N N . LEU A 1 205 ? -6.738 -5.132 -11.341 1.00 97.81 205 LEU A N 1
ATOM 1577 C CA . LEU A 1 205 ? -6.656 -6.290 -10.448 1.00 97.81 205 LEU A CA 1
ATOM 1578 C C . LEU A 1 205 ? -6.767 -5.858 -8.983 1.00 97.81 205 LEU A C 1
ATOM 1580 O O . LEU A 1 205 ? -7.617 -6.373 -8.260 1.00 97.81 205 LEU A O 1
A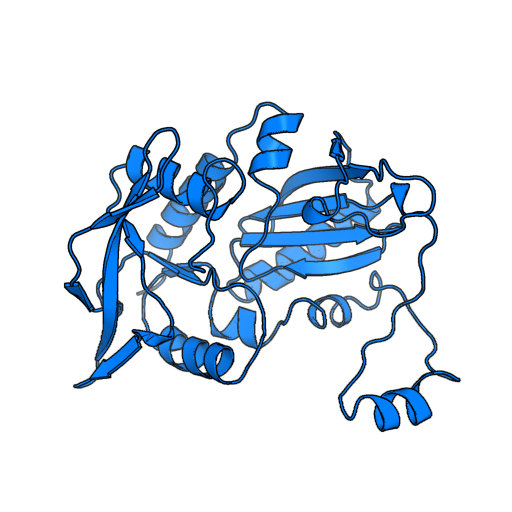TOM 1584 N N . LEU A 1 206 ? -5.939 -4.901 -8.556 1.00 97.94 206 LEU A N 1
ATOM 1585 C CA . LEU A 1 206 ? -5.872 -4.457 -7.163 1.00 97.94 206 LEU A CA 1
ATOM 1586 C C . LEU A 1 206 ? -7.226 -3.937 -6.668 1.00 97.94 206 LEU A C 1
ATOM 1588 O O . LEU A 1 206 ? -7.689 -4.342 -5.600 1.00 97.94 206 LEU A O 1
ATOM 1592 N N . SER A 1 207 ? -7.901 -3.112 -7.471 1.00 96.56 207 SER A N 1
ATOM 1593 C CA . SER A 1 207 ? -9.231 -2.601 -7.135 1.00 96.56 207 SER A CA 1
ATOM 1594 C C . SER A 1 207 ? -10.259 -3.731 -7.011 1.00 96.56 207 SER A C 1
ATOM 1596 O O . SER A 1 207 ? -11.038 -3.731 -6.058 1.00 96.56 207 SER A O 1
ATOM 1598 N N . SER A 1 208 ? -10.215 -4.736 -7.895 1.00 96.81 208 SER A N 1
ATOM 1599 C CA . SER A 1 208 ? -11.157 -5.867 -7.870 1.00 96.81 208 SER A CA 1
ATOM 1600 C C . SER A 1 208 ? -11.049 -6.751 -6.620 1.00 96.81 208 SER A C 1
ATOM 1602 O O . SER A 1 208 ? -12.025 -7.395 -6.243 1.00 96.81 208 SER A O 1
ATOM 1604 N N . VAL A 1 209 ? -9.887 -6.765 -5.955 1.00 96.31 209 VAL A N 1
ATOM 1605 C CA . VAL A 1 209 ? -9.644 -7.572 -4.744 1.00 96.31 209 VAL A CA 1
ATOM 1606 C C . VAL A 1 209 ? -9.675 -6.749 -3.449 1.00 96.31 209 VAL A C 1
ATOM 1608 O O . VAL A 1 209 ? -9.495 -7.297 -2.362 1.00 96.31 209 VAL A O 1
ATOM 1611 N N . GLY A 1 210 ? -9.935 -5.440 -3.525 1.00 95.62 210 GLY A N 1
ATOM 1612 C CA . GLY A 1 210 ? -9.994 -4.561 -2.350 1.00 95.62 210 GLY A CA 1
ATOM 1613 C C . GLY A 1 210 ? -8.624 -4.082 -1.856 1.00 95.62 210 GLY A C 1
ATOM 1614 O O . GLY A 1 210 ? -8.437 -3.848 -0.660 1.00 95.62 210 GLY A O 1
ATOM 1615 N N . ILE A 1 211 ? -7.653 -3.944 -2.760 1.00 97.44 211 ILE A N 1
ATOM 1616 C CA . ILE A 1 211 ? -6.405 -3.217 -2.508 1.00 97.44 211 ILE A CA 1
ATOM 1617 C C . ILE A 1 211 ? -6.609 -1.776 -2.984 1.00 97.44 211 ILE A C 1
ATOM 1619 O O . ILE A 1 211 ? -6.625 -1.487 -4.180 1.00 97.44 211 ILE A O 1
ATOM 1623 N N . LEU A 1 212 ? -6.796 -0.875 -2.023 1.00 97.25 212 LEU A N 1
ATOM 1624 C CA . LEU A 1 212 ? -7.074 0.542 -2.247 1.00 97.25 212 LEU A CA 1
ATOM 1625 C C . LEU A 1 212 ? -5.799 1.361 -2.430 1.00 97.25 212 LEU A C 1
ATOM 1627 O O . LEU A 1 212 ? -5.816 2.330 -3.178 1.00 97.25 212 LEU A O 1
ATOM 1631 N N . PHE A 1 213 ? -4.706 0.994 -1.762 1.00 97.44 213 PHE A N 1
ATOM 1632 C CA . PHE A 1 213 ? -3.471 1.773 -1.757 1.00 97.44 213 PHE A CA 1
ATOM 1633 C C . PHE A 1 213 ? -2.251 0.881 -1.975 1.00 97.44 213 PHE A C 1
ATOM 1635 O O . PHE A 1 213 ? -1.982 -0.013 -1.177 1.00 97.44 213 PHE A O 1
ATOM 1642 N N . ALA A 1 214 ? -1.497 1.112 -3.047 1.00 97.31 214 ALA A N 1
ATOM 1643 C CA . ALA A 1 214 ? -0.343 0.291 -3.397 1.00 97.31 214 ALA A CA 1
ATOM 1644 C C . ALA A 1 214 ? 0.796 1.123 -3.988 1.00 97.31 214 ALA A C 1
ATOM 1646 O O . ALA A 1 214 ? 0.598 2.229 -4.487 1.00 97.31 214 ALA A O 1
ATOM 1647 N N . GLY A 1 215 ? 2.002 0.571 -3.951 1.00 97.06 215 GLY A N 1
ATOM 1648 C CA . GLY A 1 215 ? 3.172 1.116 -4.628 1.00 97.06 215 GLY A CA 1
ATOM 1649 C C . GLY A 1 215 ? 3.732 0.073 -5.577 1.00 97.06 215 GLY A C 1
ATOM 1650 O O . GLY A 1 215 ? 4.050 -1.025 -5.135 1.00 97.06 215 GLY A O 1
ATOM 1651 N N . ILE A 1 216 ? 3.871 0.390 -6.857 1.00 97.12 216 ILE A N 1
ATOM 1652 C CA . ILE A 1 216 ? 4.468 -0.526 -7.833 1.00 97.12 216 ILE A CA 1
ATOM 1653 C C . ILE A 1 216 ? 5.844 -0.023 -8.250 1.00 97.12 216 ILE A C 1
ATOM 1655 O O . ILE A 1 216 ? 6.054 1.188 -8.359 1.00 97.12 216 ILE A O 1
ATOM 1659 N N . ASP A 1 217 ? 6.762 -0.957 -8.473 1.00 95.88 217 ASP A N 1
ATOM 1660 C CA . ASP A 1 217 ? 8.094 -0.676 -8.999 1.00 95.88 217 ASP A CA 1
ATOM 1661 C C . ASP A 1 217 ? 8.190 -1.182 -10.439 1.00 95.88 217 ASP A C 1
ATOM 1663 O O . ASP A 1 217 ? 7.912 -2.354 -10.725 1.00 95.88 217 ASP A O 1
ATOM 1667 N N . ILE A 1 218 ? 8.564 -0.278 -11.344 1.00 96.56 218 ILE A N 1
ATOM 1668 C CA . ILE A 1 218 ? 8.767 -0.563 -12.763 1.00 96.56 218 ILE A CA 1
ATOM 1669 C C . ILE A 1 218 ? 10.224 -0.273 -13.111 1.00 96.56 218 ILE A C 1
ATOM 1671 O O . ILE A 1 218 ? 10.711 0.826 -12.869 1.00 96.56 218 ILE A O 1
ATOM 1675 N N . LEU A 1 219 ? 10.899 -1.248 -13.715 1.00 94.38 219 LEU A N 1
ATOM 1676 C CA . LEU A 1 219 ? 12.298 -1.159 -14.131 1.00 94.38 219 LEU A CA 1
ATOM 1677 C C . LEU A 1 219 ? 12.438 -1.746 -15.535 1.00 94.38 219 LEU A C 1
ATOM 1679 O O . LEU A 1 219 ? 11.901 -2.815 -15.812 1.00 94.38 219 LEU A O 1
ATOM 1683 N N . GLY A 1 220 ? 13.108 -1.044 -16.445 1.00 92.81 220 GLY A N 1
ATOM 1684 C CA . GLY A 1 220 ? 13.258 -1.448 -17.849 1.00 9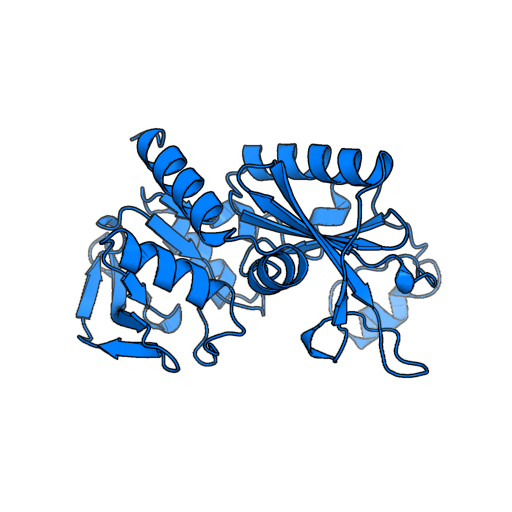2.81 220 GLY A CA 1
ATOM 1685 C C . GLY A 1 220 ? 11.917 -1.658 -18.557 1.00 92.81 220 GLY A C 1
ATOM 1686 O O . GLY A 1 220 ? 11.784 -2.528 -19.418 1.00 92.81 220 GLY A O 1
ATOM 1687 N N . GLY A 1 221 ? 10.872 -0.938 -18.132 1.00 92.88 221 GLY A N 1
ATOM 1688 C CA . GLY A 1 221 ? 9.500 -1.156 -18.590 1.00 92.88 221 GLY A CA 1
ATOM 1689 C C . GLY A 1 221 ? 8.918 -2.523 -18.204 1.00 92.88 221 GLY A C 1
ATOM 1690 O O . GLY A 1 221 ? 8.031 -3.010 -18.911 1.00 92.88 221 GLY A O 1
ATOM 1691 N N . CYS A 1 222 ? 9.432 -3.156 -17.147 1.00 95.00 222 CYS A N 1
ATOM 1692 C CA . CYS A 1 222 ? 8.930 -4.399 -16.567 1.00 95.00 222 CYS A CA 1
ATOM 1693 C C . CYS A 1 222 ? 8.418 -4.162 -15.142 1.00 95.00 222 CYS A C 1
ATOM 1695 O O . CYS A 1 222 ? 9.031 -3.422 -14.377 1.00 95.00 222 CYS A O 1
ATOM 1697 N N . LEU A 1 223 ? 7.319 -4.816 -14.774 1.00 95.81 223 LEU A N 1
ATOM 1698 C CA . LEU A 1 223 ? 6.796 -4.809 -13.410 1.00 95.81 223 LEU A CA 1
ATOM 1699 C C . LEU A 1 223 ? 7.669 -5.705 -12.523 1.00 95.81 223 LEU A C 1
ATOM 1701 O O . LEU A 1 223 ? 7.761 -6.909 -12.770 1.00 95.81 223 LEU A O 1
ATOM 1705 N N . ILE A 1 224 ? 8.297 -5.124 -11.501 1.00 92.94 224 ILE A N 1
ATOM 1706 C CA . ILE A 1 224 ? 9.250 -5.831 -10.631 1.00 92.94 224 ILE A CA 1
ATOM 1707 C C . ILE A 1 224 ? 8.617 -6.243 -9.309 1.00 92.94 224 ILE A C 1
ATOM 1709 O O . ILE A 1 224 ? 8.857 -7.351 -8.830 1.00 92.94 224 ILE A O 1
ATOM 1713 N N . GLU A 1 225 ? 7.820 -5.358 -8.717 1.00 93.19 225 GLU A N 1
ATOM 1714 C CA . GLU A 1 225 ? 7.262 -5.527 -7.377 1.00 93.19 225 GLU A CA 1
ATOM 1715 C C . GLU A 1 225 ? 5.960 -4.740 -7.237 1.00 93.19 225 GLU A C 1
ATOM 1717 O O . GLU A 1 225 ? 5.801 -3.671 -7.834 1.00 93.19 225 GLU A O 1
ATOM 1722 N N . VAL A 1 226 ? 5.041 -5.251 -6.415 1.00 95.50 226 VAL A N 1
ATOM 1723 C CA . VAL A 1 226 ? 3.827 -4.529 -6.022 1.00 95.50 226 VAL A CA 1
ATOM 1724 C C . VAL A 1 226 ? 3.668 -4.561 -4.507 1.00 95.50 226 VAL A C 1
ATOM 1726 O O . VAL A 1 226 ? 3.275 -5.567 -3.932 1.00 95.50 226 VAL A O 1
ATOM 1729 N N . ASN A 1 227 ? 3.951 -3.435 -3.862 1.00 94.06 227 ASN A N 1
ATOM 1730 C CA . ASN A 1 227 ? 3.848 -3.226 -2.424 1.00 94.06 227 ASN A CA 1
ATOM 1731 C C . ASN A 1 227 ? 2.394 -2.944 -2.036 1.00 94.06 227 ASN A C 1
ATOM 1733 O O . ASN A 1 227 ? 1.851 -1.893 -2.388 1.00 94.06 227 ASN A O 1
ATOM 1737 N N . THR A 1 228 ? 1.773 -3.853 -1.289 1.00 93.00 228 THR A N 1
ATOM 1738 C CA . THR A 1 228 ? 0.345 -3.787 -0.916 1.00 93.00 228 THR A CA 1
ATOM 1739 C C . THR A 1 228 ? 0.127 -3.606 0.583 1.00 93.00 228 THR A C 1
ATOM 1741 O O . THR A 1 228 ? -1.006 -3.450 1.026 1.00 93.00 228 THR A O 1
ATOM 1744 N N . THR A 1 229 ? 1.193 -3.607 1.381 1.00 85.94 229 THR A N 1
ATOM 1745 C CA . THR A 1 229 ? 1.109 -3.517 2.843 1.00 85.94 229 THR A CA 1
ATOM 1746 C C . THR A 1 229 ? 1.447 -2.112 3.320 1.00 85.94 229 THR A C 1
ATOM 1748 O O . THR A 1 229 ? 0.576 -1.323 3.683 1.00 85.94 229 THR A O 1
ATOM 1751 N N . SER A 1 230 ? 2.724 -1.751 3.230 1.00 85.94 230 SER A N 1
ATOM 1752 C CA . SER A 1 230 ? 3.262 -0.473 3.667 1.00 85.94 230 SER A CA 1
ATOM 1753 C C . SER A 1 230 ? 3.903 0.294 2.500 1.00 85.94 230 SER A C 1
ATOM 1755 O O . SER A 1 230 ? 5.079 0.652 2.572 1.00 85.94 230 SER A O 1
ATOM 1757 N N . PRO A 1 231 ? 3.179 0.568 1.390 1.00 87.25 231 PRO A N 1
ATOM 1758 C CA . PRO A 1 231 ? 3.776 1.282 0.267 1.00 87.25 231 PRO A CA 1
ATOM 1759 C C . PRO A 1 231 ? 4.292 2.667 0.687 1.00 87.25 231 PRO A C 1
ATOM 1761 O O . PRO A 1 231 ? 3.614 3.421 1.395 1.00 87.25 231 PRO A O 1
ATOM 1764 N N . CYS A 1 232 ? 5.512 2.972 0.240 1.00 86.88 232 CYS A N 1
ATOM 1765 C CA . CYS A 1 232 ? 6.166 4.284 0.313 1.00 86.88 232 CYS A CA 1
ATOM 1766 C C . CYS A 1 232 ? 6.030 5.032 -1.026 1.00 86.88 232 CYS A C 1
ATOM 1768 O O . CYS A 1 232 ? 5.710 4.415 -2.047 1.00 86.88 232 CYS A O 1
ATOM 1770 N N . GLY A 1 233 ? 6.344 6.330 -1.043 1.00 91.62 233 GLY A N 1
ATOM 1771 C CA . GLY A 1 233 ? 6.320 7.174 -2.245 1.00 91.62 233 GLY A CA 1
ATOM 1772 C C . GLY A 1 233 ? 5.573 8.498 -2.065 1.00 91.62 233 GLY A C 1
ATOM 1773 O O . GLY A 1 233 ? 5.803 9.424 -2.836 1.00 91.62 233 GLY A O 1
ATOM 1774 N N . ILE A 1 234 ? 4.693 8.608 -1.056 1.00 94.94 234 ILE A N 1
ATOM 1775 C CA . ILE A 1 234 ? 3.926 9.839 -0.780 1.00 94.94 234 ILE A CA 1
ATOM 1776 C C . ILE A 1 234 ? 4.867 11.019 -0.544 1.00 94.94 234 ILE A C 1
ATOM 1778 O O . ILE A 1 234 ? 4.736 12.045 -1.206 1.00 94.94 234 ILE A O 1
ATOM 1782 N N . LEU A 1 235 ? 5.826 10.873 0.377 1.00 94.31 235 LEU A N 1
ATOM 1783 C CA . LEU A 1 235 ? 6.705 11.974 0.764 1.00 94.31 235 LEU A CA 1
ATOM 1784 C C . LEU A 1 235 ? 7.553 12.440 -0.411 1.00 94.31 235 LEU A C 1
ATOM 1786 O O . LEU A 1 235 ? 7.706 13.638 -0.624 1.00 94.31 235 LEU A O 1
ATOM 1790 N N . GLU A 1 236 ? 8.069 11.503 -1.193 1.00 94.94 236 GLU A N 1
ATOM 1791 C CA . GLU A 1 236 ? 8.952 11.818 -2.301 1.00 94.94 236 GLU A CA 1
ATOM 1792 C C . GLU A 1 236 ? 8.210 12.446 -3.476 1.00 94.94 236 GLU A C 1
ATOM 1794 O O . GLU A 1 236 ? 8.702 13.402 -4.069 1.00 94.94 236 GLU A O 1
ATOM 1799 N N . ILE A 1 237 ? 7.004 11.968 -3.795 1.00 96.75 237 ILE A N 1
ATOM 1800 C CA . ILE A 1 237 ? 6.160 12.614 -4.806 1.00 96.75 237 ILE A CA 1
ATOM 1801 C C . ILE A 1 237 ? 5.760 14.016 -4.327 1.00 96.75 237 ILE A C 1
ATOM 1803 O O . ILE A 1 237 ? 5.838 14.974 -5.097 1.00 96.75 237 ILE A O 1
ATOM 1807 N N . ASN A 1 238 ? 5.390 14.176 -3.056 1.00 96.75 238 ASN A N 1
ATOM 1808 C CA . ASN A 1 238 ? 5.100 15.494 -2.496 1.00 96.75 238 ASN A CA 1
ATOM 1809 C C . ASN A 1 238 ? 6.312 16.429 -2.599 1.00 96.75 238 ASN A C 1
ATOM 1811 O O . ASN A 1 238 ? 6.161 17.566 -3.036 1.00 96.75 238 ASN A O 1
ATOM 1815 N N . GLN A 1 239 ? 7.512 15.944 -2.266 1.00 95.12 239 GLN A N 1
ATOM 1816 C CA . GLN A 1 239 ? 8.757 16.710 -2.342 1.00 95.12 239 GLN A CA 1
ATOM 1817 C C . GLN A 1 239 ? 9.080 17.145 -3.775 1.00 95.12 239 GLN A C 1
ATOM 1819 O O . GLN A 1 239 ? 9.419 18.303 -4.004 1.00 95.12 239 GLN A O 1
ATOM 1824 N N . VAL A 1 240 ? 8.998 16.222 -4.734 1.00 96.75 240 VAL A N 1
ATOM 1825 C CA . VAL A 1 240 ? 9.391 16.474 -6.126 1.00 96.75 240 VAL A CA 1
ATOM 1826 C C . VAL A 1 240 ? 8.402 17.400 -6.834 1.00 96.75 240 VAL A C 1
ATOM 1828 O O . VAL A 1 240 ? 8.819 18.239 -7.630 1.00 96.75 240 VAL A O 1
ATOM 1831 N N . TYR A 1 241 ? 7.103 17.263 -6.557 1.00 97.31 241 TYR A N 1
ATOM 1832 C CA . TYR A 1 241 ? 6.052 17.950 -7.316 1.00 97.31 241 TYR A CA 1
ATOM 1833 C C . TYR A 1 241 ? 5.276 19.006 -6.517 1.00 97.31 241 TYR A C 1
ATOM 1835 O O . TYR A 1 241 ? 4.340 19.590 -7.058 1.00 97.31 241 TYR A O 1
ATOM 1843 N N . GLY A 1 242 ? 5.611 19.242 -5.245 1.00 95.75 242 GLY A N 1
ATOM 1844 C CA . GLY A 1 242 ? 4.879 20.177 -4.381 1.00 95.75 242 GLY A CA 1
ATOM 1845 C C . GLY A 1 242 ? 3.425 19.760 -4.125 1.00 95.75 242 GLY A C 1
ATOM 1846 O O . GLY A 1 242 ? 2.542 20.613 -4.069 1.00 95.75 242 GLY A O 1
ATOM 1847 N N . LYS A 1 243 ? 3.164 18.450 -4.037 1.00 95.56 243 LYS A N 1
ATOM 1848 C CA . LYS A 1 243 ? 1.825 17.865 -3.830 1.00 95.56 243 LYS A CA 1
ATOM 1849 C C . LYS A 1 243 ? 1.544 17.543 -2.355 1.00 95.56 243 LYS A C 1
ATOM 1851 O O . LYS A 1 243 ? 2.424 17.647 -1.504 1.00 95.56 243 LYS A O 1
ATOM 1856 N N . THR A 1 244 ? 0.309 17.125 -2.076 1.00 96.19 244 THR A N 1
ATOM 1857 C CA . THR A 1 244 ? -0.159 16.650 -0.762 1.00 96.19 244 THR A CA 1
ATOM 1858 C C . THR A 1 244 ? -0.978 15.370 -0.950 1.00 96.19 244 THR A C 1
ATOM 1860 O O . THR A 1 244 ? -2.193 15.362 -0.769 1.00 96.19 244 THR A O 1
ATOM 1863 N N . LEU A 1 245 ? -0.330 14.290 -1.399 1.00 97.38 245 LEU A N 1
ATOM 1864 C CA . LEU A 1 245 ? -1.011 13.044 -1.778 1.00 97.38 245 LEU A CA 1
ATOM 1865 C C . LEU A 1 245 ? -1.765 12.359 -0.629 1.00 97.38 245 LEU A C 1
ATOM 1867 O O . LEU A 1 245 ? -2.705 11.610 -0.877 1.00 97.38 245 LEU A O 1
ATOM 1871 N N . GLU A 1 246 ? -1.380 12.589 0.623 1.00 96.88 246 GLU A N 1
ATOM 1872 C CA . GLU A 1 246 ? -2.103 12.109 1.800 1.00 96.88 246 GLU A CA 1
ATOM 1873 C C . GLU A 1 246 ? -3.544 12.634 1.840 1.00 96.88 246 GLU A C 1
ATOM 1875 O O . GLU A 1 246 ? -4.439 11.910 2.276 1.00 96.88 246 GLU A O 1
ATOM 1880 N N . ARG A 1 247 ? -3.788 13.840 1.308 1.00 97.94 247 ARG A N 1
ATOM 1881 C CA . ARG A 1 247 ? -5.131 14.405 1.158 1.00 97.94 247 ARG A CA 1
ATOM 1882 C C . ARG A 1 247 ? -5.953 13.603 0.155 1.00 97.94 247 ARG A C 1
ATOM 1884 O O . ARG A 1 247 ? -7.060 13.191 0.483 1.00 97.94 247 ARG A O 1
ATOM 1891 N N . ASP A 1 248 ? -5.379 13.331 -1.015 1.00 97.88 248 ASP A N 1
ATOM 1892 C CA . ASP A 1 248 ? -6.024 12.524 -2.057 1.00 97.88 248 ASP A CA 1
ATOM 1893 C C . ASP A 1 248 ? -6.338 11.112 -1.532 1.00 97.88 248 ASP A C 1
ATOM 1895 O O . ASP A 1 248 ? -7.412 10.567 -1.788 1.00 97.88 248 ASP A O 1
ATOM 1899 N N . CYS A 1 249 ? -5.418 10.532 -0.747 1.00 98.06 249 CYS A N 1
ATOM 1900 C CA . CYS A 1 249 ? -5.611 9.238 -0.094 1.00 98.06 249 CYS A CA 1
ATOM 1901 C C . CYS A 1 249 ? -6.822 9.255 0.843 1.00 98.06 249 CYS A C 1
ATOM 1903 O O . CYS A 1 249 ? -7.693 8.398 0.716 1.00 98.06 249 CYS A O 1
ATOM 1905 N N . TRP A 1 250 ? -6.912 10.234 1.748 1.00 98.25 250 TRP A N 1
ATOM 1906 C CA . TRP A 1 250 ? -8.040 10.331 2.675 1.00 98.25 250 TRP A CA 1
ATOM 1907 C C . TRP A 1 250 ? -9.368 10.646 1.989 1.00 98.25 250 TRP A C 1
ATOM 1909 O O . TRP A 1 250 ? -10.371 10.039 2.355 1.00 98.25 250 TRP A O 1
ATOM 1919 N N . ASP A 1 251 ? -9.373 11.492 0.954 1.00 98.25 251 ASP A N 1
ATOM 1920 C CA . ASP A 1 251 ? -10.572 11.732 0.139 1.00 98.25 251 ASP A CA 1
ATOM 1921 C C . ASP A 1 251 ? -11.098 10.411 -0.447 1.00 98.25 251 ASP A C 1
ATOM 1923 O O . ASP A 1 251 ? -12.300 10.140 -0.440 1.00 98.25 251 ASP A O 1
ATOM 1927 N N . HIS A 1 252 ? -10.192 9.543 -0.908 1.00 97.94 252 HIS A N 1
ATOM 1928 C CA . HIS A 1 252 ? -10.556 8.226 -1.414 1.00 97.94 252 HIS A CA 1
ATOM 1929 C C . HIS A 1 252 ? -11.002 7.253 -0.314 1.00 97.94 252 HIS A C 1
ATOM 1931 O O . HIS A 1 252 ? -11.949 6.498 -0.530 1.00 97.94 252 HIS A O 1
ATOM 1937 N N . PHE A 1 253 ? -10.351 7.242 0.852 1.00 97.88 253 PHE A N 1
ATOM 1938 C CA . PHE A 1 253 ? -10.719 6.345 1.953 1.00 97.88 253 PHE A CA 1
ATOM 1939 C C . PHE A 1 253 ? -12.097 6.685 2.531 1.00 97.88 253 PHE A C 1
ATOM 1941 O O . PHE A 1 253 ? -12.908 5.785 2.738 1.00 97.88 253 PHE A O 1
ATOM 1948 N N . GLU A 1 254 ? -12.404 7.970 2.709 1.00 97.88 254 GLU A N 1
ATOM 1949 C CA . GLU A 1 254 ? -13.726 8.445 3.139 1.00 97.88 254 GLU A CA 1
ATOM 1950 C C . GLU A 1 254 ? -14.800 8.137 2.087 1.00 97.88 254 GLU A C 1
ATOM 1952 O O . GLU A 1 254 ? -15.890 7.656 2.413 1.00 97.88 254 GLU A O 1
ATOM 1957 N N . TYR A 1 255 ? -14.475 8.329 0.803 1.00 97.12 255 TYR A N 1
ATOM 1958 C CA . TYR A 1 255 ? -15.348 7.912 -0.290 1.00 97.12 255 TYR A CA 1
ATOM 1959 C C . TYR A 1 255 ? -15.628 6.402 -0.244 1.00 97.12 255 TYR A C 1
ATOM 1961 O O . TYR A 1 255 ? -16.791 5.997 -0.287 1.00 97.12 255 TYR A O 1
ATOM 1969 N N . ALA A 1 256 ? -14.595 5.568 -0.101 1.00 96.56 256 ALA A N 1
ATOM 1970 C CA . ALA A 1 256 ? -14.736 4.117 -0.025 1.00 96.56 256 ALA A CA 1
ATOM 1971 C C . ALA A 1 256 ? -15.572 3.679 1.187 1.00 96.56 256 ALA A C 1
ATOM 1973 O O . ALA A 1 256 ? -16.414 2.793 1.050 1.00 96.56 256 ALA A O 1
ATOM 1974 N N . LEU A 1 257 ? -15.399 4.330 2.343 1.00 96.62 257 LEU A N 1
ATOM 1975 C CA . LEU A 1 257 ? -16.194 4.073 3.546 1.00 96.62 257 LEU A CA 1
ATOM 1976 C C . LEU A 1 257 ? -17.682 4.335 3.292 1.00 96.62 257 LEU A C 1
ATOM 1978 O O . LEU A 1 257 ? -18.510 3.470 3.561 1.00 96.62 257 LEU A O 1
ATOM 1982 N N . SER A 1 258 ? -18.017 5.486 2.699 1.00 95.62 258 SER A N 1
ATOM 1983 C CA . SER A 1 258 ? -19.412 5.856 2.398 1.00 95.62 258 SER A CA 1
ATOM 1984 C C . SER A 1 258 ? -20.112 4.941 1.379 1.00 95.62 258 SER A C 1
ATOM 1986 O O . SER A 1 258 ? -21.338 4.954 1.290 1.00 95.62 258 SER A O 1
ATOM 1988 N N . HIS A 1 259 ? -19.352 4.139 0.626 1.00 92.81 259 HIS A N 1
ATOM 1989 C CA . HIS A 1 259 ? -19.860 3.187 -0.371 1.00 92.81 259 HIS A CA 1
ATOM 1990 C C . HIS A 1 259 ? -19.648 1.723 0.042 1.00 92.81 259 HIS A C 1
ATOM 1992 O O . HIS A 1 259 ? -19.951 0.809 -0.732 1.00 92.81 259 HIS A O 1
ATOM 1998 N N . LYS A 1 260 ? -19.125 1.474 1.248 1.00 86.50 260 LYS A N 1
ATOM 1999 C CA . LYS A 1 260 ? -18.954 0.122 1.767 1.00 86.50 260 LYS A CA 1
ATOM 2000 C C . LYS A 1 260 ? -20.337 -0.479 2.016 1.00 86.50 260 LYS A C 1
ATOM 2002 O O . LYS A 1 260 ? -21.162 0.100 2.718 1.00 86.50 260 LYS A O 1
ATOM 2007 N N . SER A 1 261 ? -20.590 -1.654 1.440 1.00 71.44 261 SER A N 1
ATOM 2008 C CA . SER A 1 261 ? -21.818 -2.391 1.745 1.00 71.44 261 SER A CA 1
ATOM 2009 C C . SER A 1 261 ? -21.841 -2.783 3.233 1.00 71.44 261 SER A C 1
ATOM 2011 O O . SER A 1 261 ? -20.773 -3.102 3.783 1.00 71.44 261 SER A O 1
ATOM 2013 N N . PRO A 1 262 ? -23.019 -2.709 3.881 1.00 58.81 262 PRO A N 1
ATOM 2014 C CA . PRO A 1 262 ? -23.182 -3.134 5.265 1.00 58.81 262 PRO A CA 1
ATOM 2015 C C . PRO A 1 262 ? -22.870 -4.618 5.451 1.00 58.81 262 PRO A C 1
ATOM 2017 O O . PRO A 1 262 ? -22.996 -5.399 4.480 1.00 58.81 262 PRO A O 1
#

Mean predicted aligned error: 5.32 Å

Sequence (262 aa):
MDEDVVVGRDASVKLIEEAQRRGHEVFFYRPAGLAFSCGELVAEAFSIRVGADSLGLYDKARLSLGELDILFVRQNPPFDMQYVTTTYLLERLNVLMVNNPKAIRDHPEKLLPLSFPKVCGKADVGGISASMVEHYGAPLVAQQFIDDVSSDKRVVLLGGKSIGAIRRRVTAIGEIRTNLRVGAVPEATELSDKEREICHDVGMLLSSVGILFAGIDILGGCLIEVNTTSPCGILEINQVYGKTLERDCWDHFEYALSHKSP

Solvent-accessible surface area (backbone atoms only — not comparable to full-atom values): 14878 Å² total; per-residue (Å²): 74,66,90,85,71,45,73,95,76,37,45,67,50,49,43,48,50,48,38,49,74,73,68,48,88,50,74,47,52,46,82,90,36,55,44,80,55,97,92,40,53,32,30,46,27,21,40,56,47,74,56,99,83,44,78,46,77,40,77,78,41,82,41,61,58,67,78,42,70,70,46,74,44,38,51,63,84,76,94,43,72,67,52,54,52,49,25,65,57,56,58,72,46,93,38,44,46,46,27,28,37,60,42,47,68,77,40,40,36,78,56,44,31,67,80,38,72,90,39,28,55,76,46,85,57,93,86,54,52,69,68,49,34,63,71,67,74,50,93,83,88,76,58,45,87,69,84,57,49,76,50,29,28,48,32,34,30,48,70,26,36,76,78,48,49,29,26,23,42,61,74,58,89,92,61,77,68,41,51,57,94,76,60,18,45,76,36,82,58,81,78,52,72,70,49,48,49,51,44,45,58,51,14,53,55,34,42,75,54,42,36,43,53,34,18,35,35,32,40,73,83,17,44,64,35,38,33,45,46,60,46,63,55,51,62,53,40,20,68,66,69,76,53,62,54,45,54,58,49,48,57,48,52,55,52,49,53,78,68,54,80,132